Protein 1LC5 (pdb70)

Solvent-accessible surface area: 15307 Å² total; per-residue (Å²): 73,42,106,46,55,59,26,29,23,60,169,50,0,1,88,76,63,67,50,47,46,120,70,19,16,24,0,0,31,8,45,4,26,70,49,84,0,117,30,0,118,49,13,26,121,114,66,91,108,28,104,141,163,157,27,80,62,111,20,115,124,2,8,63,11,0,4,142,87,36,148,22,66,36,64,35,0,13,1,0,53,0,11,49,32,0,2,52,5,0,1,39,6,28,57,6,154,69,0,10,20,14,7,0,8,45,49,14,8,16,122,4,0,62,123,43,68,13,89,60,66,124,56,61,14,142,80,92,44,32,15,47,12,40,97,55,0,42,88,30,1,51,102,64,2,23,0,0,4,3,12,2,1,14,18,0,0,0,15,29,5,120,93,100,16,8,72,39,0,2,71,79,0,105,85,32,127,0,37,0,1,0,6,1,9,9,8,23,3,5,76,171,53,89,6,3,4,100,34,0,78,71,26,62,23,1,2,0,1,19,3,2,5,58,1,5,17,9,48,73,33,79,0,0,3,0,0,0,16,48,110,70,7,2,42,96,0,82,178,87,18,129,92,124,19,0,57,20,30,0,10,33,0,1,60,45,0,23,87,14,62,78,19,26,112,51,0,67,113,23,17,196,85,22,7,51,156,1,60,98,18,0,50,129,20,83,42,18,52,16,15,70,19,112,2,0,0,2,0,1,50,0,58,128,68,106,28,53,0,12,135,116,0,5,93,97,100,2,0,2,18,28,0,51,78,9,66,51,15,58,60,64,2,6,12,0,0,4,49,34,61,76,44,1,85,111,0,10,46,10,1,110,130,27,48

GO terms:
  GO:0030170 pyridoxal phosphate binding (F, IDA)
  GO:0042802 identical protein binding (F, IDA)
  GO:0042803 protein homodimerization activity (F, IDA)
  GO:0009236 cobalamin biosynthetic process (P, IDA)
  GO:0048472 threonine-phosphate decarboxylase activity (F, IDA)

InterPro domains:
  IPR004838 Aminotransferases, class-I, pyridoxal-phosphate-binding site [PS00105] (213-226)
  IPR004839 Aminotransferase, class I/classII, large domain [PF00155] (26-353)
  IPR005860 L-threonine-O-3-phosphate decarboxylase [TIGR01140] (8-354)
  IPR015421 Pyridoxal phosphate-dependent transferase, major domain [G3DSA:3.40.640.10] (38-262)
  IPR015422 Pyridoxal phosphate-dependent transferase, small domain [G3DSA:3.90.1150.10] (26-354)
  IPR015424 Pyridoxal phosphate-dependent transferase [SSF53383] (6-357)

Foldseek 3Di:
DDPDQAFPPLVVLCVVVVHDSVLFLEFGDFAAFPPFFPLQVVLCVVPVCVLVDFQDLVLVLLLVLVCVLLVHDSLQKDKFQALLLVLLLVLQLLLWQEEEEEPLARPSNVVSNVVSPHDYHYDYQDVVVVSADDLVCLVVDALNHAEYEDEAVGPPAQRGHDPVSVVVVLVSCQVSNHQYEYECAFVLLQVVDPPCSVPQPPRQSYKYKYGPCRLRVPVVQGIIMIGGDDNVSSVSSSVSRDGSRRRPSNSSCSNGVSVRPVSSVVSNVQCVVQVVVLQVLQCPDPQWDWHDHRGFKIKIFGNDLPDQLQVQVVVVSYHWAQCCPGPNDHRRMTMTGRYGNVSSVSSSVSVNVVD

Organism: Salmonella typhimurium (strain LT2 / SGSC1412 / ATCC 700720) (NCBI:txid99287)

B-factor: mean 17.2, std 8.24, range [4.75, 51.18]

Radius of gyration: 20.18 Å; Cα contacts (8 Å, |Δi|>4): 672; chains: 1; bounding box: 44×54×49 Å

Nearest PDB structures (foldseek):
  1lc7-assembly1_A  TM=9.955E-01  e=1.205E-68  Salmonella enterica
  3ftb-assembly2_D  TM=9.443E-01  e=8.415E-32  Clostridium acetobutylicum
  3ffh-assembly1_B  TM=8.999E-01  e=7.087E-25  Listeria innocua
  3ffh-assembly1_A  TM=8.809E-01  e=9.917E-24  Listeria innocua
  2gb3-assembly3_E  TM=8.539E-01  e=7.693E-21  Thermotoga maritima

Structure (mmCIF, N/CA/C/O backbone):
data_1LC5
#
_entry.id   1LC5
#
_cell.length_a   75.990
_cell.length_b   103.340
_cell.length_c   109.250
_cell.angle_alpha   90.00
_cell.angle_beta   90.00
_cell.angle_gamma   90.00
#
_symmetry.space_group_name_H-M   'I 2 2 2'
#
loop_
_entity.id
_entity.type
_entity.pdbx_description
1 polymer 'L-Threonine-O-3-Phosphate Decarboxylase'
2 non-polymer 'PHOSPHATE ION'
3 water water
#
loop_
_atom_site.group_PDB
_atom_site.id
_atom_site.type_symbol
_atom_site.label_atom_id
_atom_site.label_alt_id
_atom_site.label_comp_id
_atom_site.label_asym_id
_atom_site.label_entity_id
_atom_site.label_seq_id
_atom_site.pdbx_PDB_ins_code
_atom_site.Cartn_x
_atom_site.Cartn_y
_atom_site.Cartn_z
_atom_site.occupancy
_atom_site.B_iso_or_equiv
_atom_site.auth_seq_id
_atom_site.auth_comp_id
_atom_site.auth_asym_id
_atom_site.auth_atom_id
_atom_site.pdbx_PDB_model_num
ATOM 1 N N . LEU A 1 3 ? -5.703 22.256 20.775 1.00 24.61 3 LEU A N 1
ATOM 2 C CA . LEU A 1 3 ? -6.261 22.709 22.078 1.00 18.60 3 LEU A CA 1
ATOM 3 C C . LEU A 1 3 ? -6.636 24.192 22.049 1.00 23.81 3 LEU A C 1
ATOM 4 O O . LEU A 1 3 ? -7.745 24.577 22.423 1.00 25.64 3 LEU A O 1
ATOM 9 N N . PHE A 1 4 ? -5.696 25.020 21.601 1.00 19.90 4 PHE A N 1
ATOM 10 C CA . PHE A 1 4 ? -5.879 26.471 21.531 1.00 22.86 4 PHE A CA 1
ATOM 11 C C . PHE A 1 4 ? -5.595 27.007 20.146 1.00 23.27 4 PHE A C 1
ATOM 12 O O . PHE A 1 4 ? -4.879 26.385 19.372 1.00 30.50 4 PHE A O 1
ATOM 20 N N . ASN A 1 5 ? -6.136 28.188 19.851 1.00 30.96 5 ASN A N 1
ATOM 21 C CA . ASN A 1 5 ? -5.919 28.843 18.562 1.00 29.20 5 ASN A CA 1
ATOM 22 C C . ASN A 1 5 ? -5.238 30.194 18.806 1.00 32.05 5 ASN A C 1
ATOM 23 O O . ASN A 1 5 ? -5.042 30.988 17.879 1.00 40.98 5 ASN A O 1
ATOM 25 N N . THR A 1 6 ? -4.876 30.442 20.060 1.00 32.65 6 THR A N 1
ATOM 26 C CA . THR A 1 6 ? -4.240 31.696 20.455 1.00 28.32 6 THR A CA 1
ATOM 27 C C . THR A 1 6 ? -2.890 31.916 19.769 1.00 22.22 6 THR A C 1
ATOM 28 O O . THR A 1 6 ? -2.139 30.980 19.517 1.00 19.04 6 THR A O 1
ATOM 32 N N . ALA A 1 7 ? -2.600 33.172 19.448 1.00 20.01 7 ALA A N 1
ATOM 33 C CA . ALA A 1 7 ? -1.365 33.522 18.760 1.00 17.71 7 ALA A CA 1
ATOM 34 C C . ALA A 1 7 ? -0.122 33.464 19.631 1.00 14.53 7 ALA A C 1
ATOM 35 O O . ALA A 1 7 ? 0.919 33.024 19.165 1.00 17.64 7 ALA A O 1
ATOM 37 N N . HIS A 1 8 ? -0.258 33.859 20.894 1.00 14.08 8 HIS A N 1
ATOM 38 C CA . HIS A 1 8 ? 0.873 33.942 21.814 1.00 11.07 8 HIS A CA 1
ATOM 39 C C . HIS A 1 8 ? 0.666 33.286 23.172 1.00 11.96 8 HIS A C 1
ATOM 40 O O . HIS A 1 8 ? -0.476 33.018 23.571 1.00 14.38 8 HIS A O 1
ATOM 47 N N . GLY A 1 9 ? 1.776 33.026 23.877 1.00 11.13 9 GLY A N 1
ATOM 48 C CA . GLY A 1 9 ? 1.682 32.413 25.195 1.00 12.49 9 GLY A CA 1
ATOM 49 C C . GLY A 1 9 ? 1.071 33.349 26.215 1.00 11.44 9 GLY A C 1
ATOM 50 O O . GLY A 1 9 ? 0.743 34.495 25.931 1.00 13.64 9 GLY A O 1
ATOM 51 N N . GLY A 1 10 ? 0.908 32.845 27.443 1.00 9.63 10 GLY A N 1
ATOM 52 C CA . GLY A 1 10 ? 0.312 33.632 28.503 1.00 10.34 10 GLY A CA 1
ATOM 53 C C . GLY A 1 10 ? -1.205 33.587 28.534 1.00 9.09 10 GLY A C 1
ATOM 54 O O . GLY A 1 10 ? -1.795 34.370 29.264 1.00 10.94 10 GLY A O 1
ATOM 55 N N . ASN A 1 11 ? -1.796 32.665 27.772 1.00 11.61 11 ASN A N 1
ATOM 56 C CA . ASN A 1 11 ? -3.261 32.559 27.666 1.00 11.47 11 ASN A CA 1
ATOM 57 C C . ASN A 1 11 ? -3.904 31.816 28.823 1.00 12.02 11 ASN A C 1
ATOM 58 O O . ASN A 1 11 ? -4.628 30.829 28.612 1.00 11.86 11 ASN A O 1
ATOM 63 N N . ILE A 1 12 ? -3.645 32.318 30.024 1.00 9.62 12 ILE A N 1
ATOM 64 C CA . ILE A 1 12 ? -4.201 31.666 31.206 1.00 11.36 12 ILE A CA 1
ATOM 65 C C . ILE A 1 12 ? -5.714 31.740 31.275 1.00 15.45 12 ILE A C 1
ATOM 66 O O . ILE A 1 12 ? -6.322 30.803 31.802 1.00 13.00 12 ILE A O 1
ATOM 71 N N . ARG A 1 13 ? -6.325 32.797 30.751 1.00 14.35 13 ARG A N 1
ATOM 72 C CA . ARG A 1 13 ? -7.804 32.879 30.806 1.00 16.50 13 ARG A CA 1
ATOM 73 C C . ARG A 1 13 ? -8.421 31.781 29.937 1.00 22.25 13 ARG A C 1
ATOM 74 O O . ARG A 1 13 ? -9.347 31.071 30.361 1.00 19.51 13 ARG A O 1
ATOM 82 N N . GLU A 1 14 ? -7.909 31.613 28.725 1.00 17.79 14 GLU A N 1
ATOM 83 C CA . GLU A 1 14 ? -8.406 30.591 27.824 1.00 19.84 14 GLU A CA 1
ATOM 84 C C . GLU A 1 14 ? -8.171 29.182 28.395 1.00 27.27 14 GLU A C 1
ATOM 85 O O . GLU A 1 14 ? -9.032 28.302 28.332 1.00 20.44 14 GLU A O 1
ATOM 91 N N . PRO A 1 15 ? -6.986 28.952 28.939 1.00 15.38 15 PRO A N 1
ATOM 92 C CA . PRO A 1 15 ? -6.669 27.651 29.491 1.00 14.06 15 PRO A CA 1
ATOM 93 C C . PRO A 1 15 ? -7.544 27.330 30.698 1.00 14.60 15 PRO A C 1
ATOM 94 O O . PRO A 1 15 ? -7.974 26.177 30.861 1.00 12.75 15 PRO A O 1
ATOM 96 N N . ALA A 1 16 ? -7.769 28.326 31.549 1.00 13.31 16 ALA A N 1
ATOM 97 C CA . ALA A 1 16 ? -8.587 28.126 32.740 1.00 13.80 16 ALA A CA 1
ATOM 98 C C . ALA A 1 16 ? -9.992 27.756 32.314 1.00 17.11 16 ALA A C 1
ATOM 99 O O . ALA A 1 16 ? -10.630 26.924 32.965 1.00 16.91 16 ALA A O 1
ATOM 101 N N . THR A 1 17 ? -10.482 28.332 31.225 1.00 15.11 17 THR A N 1
ATOM 102 C CA . THR A 1 17 ? -11.829 28.017 30.777 1.00 18.11 17 THR A CA 1
ATOM 103 C C . THR A 1 17 ? -11.959 26.566 30.334 1.00 20.12 17 THR A C 1
ATOM 104 O O . THR A 1 17 ? -13.014 25.970 30.512 1.00 19.05 17 THR A O 1
ATOM 108 N N . VAL A 1 18 ? -10.897 25.976 29.791 1.00 14.87 18 VAL A N 1
ATOM 109 C CA . VAL A 1 18 ? -10.916 24.597 29.343 1.00 15.36 18 VAL A CA 1
ATOM 110 C C . VAL A 1 18 ? -11.049 23.694 30.565 1.00 18.77 18 VAL A C 1
ATOM 111 O O . VAL A 1 18 ? -11.783 22.700 30.540 1.00 18.03 18 VAL A O 1
ATOM 115 N N . LEU A 1 19 ? -10.359 24.038 31.648 1.00 14.22 19 LEU A N 1
ATOM 116 C CA . LEU A 1 19 ? -10.408 23.230 32.881 1.00 13.71 19 LEU A CA 1
ATOM 117 C C . LEU A 1 19 ? -11.602 23.566 33.738 1.00 14.20 19 LEU A C 1
ATOM 118 O O . LEU A 1 19 ? -11.998 22.768 34.599 1.00 19.02 19 LEU A O 1
ATOM 123 N N . GLY A 1 20 ? -12.167 24.747 33.551 1.00 14.88 20 GLY A N 1
ATOM 124 C CA . GLY A 1 20 ? -13.287 25.157 34.365 1.00 17.12 20 GLY A CA 1
ATOM 125 C C . GLY A 1 20 ? -12.838 25.664 35.723 1.00 19.32 20 GLY A C 1
ATOM 126 O O . GLY A 1 20 ? -13.570 25.524 36.718 1.00 22.23 20 GLY A O 1
ATOM 127 N N . ILE A 1 21 ? -11.631 26.233 35.795 1.00 15.74 21 ILE A N 1
ATOM 128 C CA . ILE A 1 21 ? -11.112 26.782 37.050 1.00 14.95 21 ILE A CA 1
ATOM 129 C C . ILE A 1 21 ? -10.713 28.247 36.901 1.00 13.75 21 ILE A C 1
ATOM 130 O O . ILE A 1 21 ? -10.958 28.851 35.867 1.00 17.22 21 ILE A O 1
ATOM 135 N N . SER A 1 22 ? -10.142 28.820 37.945 1.00 15.53 22 SER A N 1
ATOM 136 C CA . SER A 1 22 ? -9.736 30.224 37.913 1.00 17.86 22 SER A CA 1
ATOM 137 C C . SER A 1 22 ? -8.362 30.364 37.281 1.00 20.45 22 SER A C 1
ATOM 138 O O . SER A 1 22 ? -7.484 29.544 37.521 1.00 17.32 22 SER A O 1
ATOM 141 N N . PRO A 1 23 ? -8.167 31.404 36.449 1.00 19.43 23 PRO A N 1
ATOM 142 C CA . PRO A 1 23 ? -6.864 31.602 35.800 1.00 16.52 23 PRO A CA 1
ATOM 143 C C . PRO A 1 23 ? -5.706 31.727 36.785 1.00 15.72 23 PRO A C 1
ATOM 144 O O . PRO A 1 23 ? -4.580 31.373 36.444 1.00 17.84 23 PRO A O 1
ATOM 148 N N . ASP A 1 24 ? -5.953 32.227 37.989 1.00 17.69 24 ASP A N 1
ATOM 149 C CA . ASP A 1 24 ? -4.856 32.385 38.941 1.00 16.05 24 ASP A CA 1
ATOM 150 C C . ASP A 1 24 ? -4.418 31.067 39.570 1.00 16.17 24 ASP A C 1
ATOM 151 O O . ASP A 1 24 ? -3.471 31.037 40.345 1.00 21.74 24 ASP A O 1
ATOM 156 N N . GLN A 1 25 ? -5.104 29.973 39.237 1.00 14.28 25 GLN A N 1
ATOM 157 C CA . GLN A 1 25 ? -4.750 28.659 39.765 1.00 14.97 25 GLN A CA 1
ATOM 158 C C . GLN A 1 25 ? -3.787 27.926 38.833 1.00 16.54 25 GLN A C 1
ATOM 159 O O . GLN A 1 25 ? -3.269 26.863 39.159 1.00 18.77 25 GLN A O 1
ATOM 165 N N . LEU A 1 26 ? -3.540 28.501 37.660 1.00 14.99 26 LEU A N 1
ATOM 166 C CA . LEU A 1 26 ? -2.605 27.880 36.723 1.00 13.94 26 LEU A CA 1
ATOM 167 C C . LEU A 1 26 ? -1.156 28.304 36.981 1.00 11.06 26 LEU A C 1
ATOM 168 O O . LEU A 1 26 ? -0.899 29.433 37.403 1.00 13.54 26 LEU A O 1
ATOM 173 N N . LEU A 1 27 ? -0.241 27.366 36.771 1.00 11.51 27 LEU A N 1
ATOM 174 C CA . LEU A 1 27 ? 1.195 27.648 36.870 1.00 12.24 27 LEU A CA 1
ATOM 175 C C . LEU A 1 27 ? 1.579 27.804 35.377 1.00 11.86 27 LEU A C 1
ATOM 176 O O . LEU A 1 27 ? 1.625 26.838 34.605 1.00 11.53 27 LEU A O 1
ATOM 181 N N . ASP A 1 28 ? 1.858 29.047 34.980 1.00 12.02 28 ASP A N 1
ATOM 182 C CA . ASP A 1 28 ? 2.118 29.356 33.587 1.00 9.72 28 ASP A CA 1
ATOM 183 C C . ASP A 1 28 ? 3.573 29.277 33.170 1.00 9.38 28 ASP A C 1
ATOM 184 O O . ASP A 1 28 ? 4.430 30.061 33.646 1.00 12.99 28 ASP A O 1
ATOM 189 N N . PHE A 1 29 ? 3.850 28.316 32.299 1.00 8.61 29 PHE A N 1
ATOM 190 C CA . PHE A 1 29 ? 5.180 28.128 31.705 1.00 9.36 29 PHE A CA 1
ATOM 191 C C . PHE A 1 29 ? 5.145 28.518 30.220 1.00 9.37 29 PHE A C 1
ATOM 192 O O . PHE A 1 29 ? 6.067 28.199 29.483 1.00 10.83 29 PHE A O 1
ATOM 200 N N . SER A 1 30 ? 4.093 29.228 29.804 1.00 10.30 30 SER A N 1
ATOM 201 C CA . SER A 1 30 ? 3.938 29.592 28.400 1.00 9.80 30 SER A CA 1
ATOM 202 C C . SER A 1 30 ? 4.330 31.027 28.026 1.00 9.03 30 SER A C 1
ATOM 203 O O . SER A 1 30 ? 4.358 31.350 26.838 1.00 9.77 30 SER A O 1
ATOM 206 N N . ALA A 1 31 ? 4.618 31.838 29.024 1.00 9.10 31 ALA A N 1
ATOM 207 C CA . ALA A 1 31 ? 5.037 33.220 28.838 1.00 10.21 31 ALA A CA 1
ATOM 208 C C . ALA A 1 31 ? 6.344 33.195 29.583 1.00 19.95 31 ALA A C 1
ATOM 209 O O . ALA A 1 31 ? 6.479 32.547 30.600 1.00 24.12 31 ALA A O 1
ATOM 211 N N . ASN A 1 32 ? 7.314 33.901 29.081 1.00 27.79 32 ASN A N 1
ATOM 212 C CA . ASN A 1 32 ? 8.616 33.835 29.719 1.00 13.62 32 ASN A CA 1
ATOM 213 C C . ASN A 1 32 ? 8.931 35.088 30.495 1.00 12.22 32 ASN A C 1
ATOM 214 O O . ASN A 1 32 ? 9.684 35.953 30.037 1.00 13.37 32 ASN A O 1
ATOM 219 N N . ILE A 1 33 ? 8.322 35.190 31.658 1.00 11.94 33 ILE A N 1
ATOM 220 C CA . ILE A 1 33 ? 8.527 36.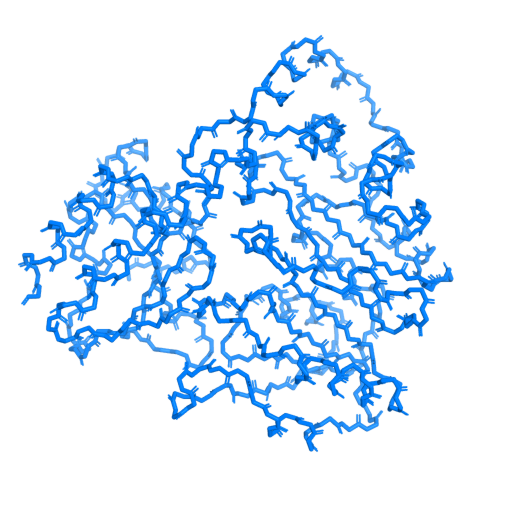344 32.500 1.00 11.10 33 ILE A CA 1
ATOM 221 C C . ILE A 1 33 ? 9.361 35.953 33.716 1.00 12.00 33 ILE A C 1
ATOM 222 O O . ILE A 1 33 ? 9.168 34.886 34.305 1.00 12.04 33 ILE A O 1
ATOM 227 N N . ASN A 1 34 ? 10.315 36.804 34.068 1.00 11.47 34 ASN A N 1
ATOM 228 C CA . ASN A 1 34 ? 11.169 36.599 35.244 1.00 12.22 34 ASN A CA 1
ATOM 229 C C . ASN A 1 34 ? 10.212 36.182 36.372 1.00 14.23 34 ASN A C 1
ATOM 230 O O . ASN A 1 34 ? 9.260 36.913 36.669 1.00 14.59 34 ASN A O 1
ATOM 235 N N . PRO A 1 35 ? 10.467 35.039 37.053 1.00 12.17 35 PRO A N 1
ATOM 236 C CA . PRO A 1 35 ? 9.583 34.573 38.128 1.00 15.32 35 PRO A CA 1
ATOM 237 C C . PRO A 1 35 ? 9.816 35.137 39.512 1.00 16.91 35 PRO A C 1
ATOM 238 O O . PRO A 1 35 ? 9.083 34.776 40.441 1.00 17.21 35 PRO A O 1
ATOM 242 N N . LEU A 1 36 ? 10.793 36.023 39.658 1.00 15.32 36 LEU A N 1
ATOM 243 C CA . LEU A 1 36 ? 11.139 36.546 40.975 1.00 18.13 36 LEU A CA 1
ATOM 244 C C . LEU A 1 36 ? 10.234 37.594 41.598 1.00 20.71 36 LEU A C 1
ATOM 245 O O . LEU A 1 36 ? 10.566 38.138 42.655 1.00 23.36 36 LEU A O 1
ATOM 250 N N . GLY A 1 37 ? 9.097 37.880 40.971 1.00 18.76 37 GLY A N 1
ATOM 251 C CA . GLY A 1 37 ? 8.193 38.854 41.554 1.00 17.96 37 GLY A CA 1
ATOM 252 C C . GLY A 1 37 ? 8.214 40.160 40.795 1.00 23.89 37 GLY A C 1
ATOM 253 O O . GLY A 1 37 ? 7.939 40.178 39.603 1.00 19.73 37 GLY A O 1
ATOM 254 N N . MET A 1 38 ? 8.531 41.247 41.491 1.00 19.80 38 MET A N 1
ATOM 255 C CA . MET A 1 38 ? 8.597 42.574 40.878 1.00 22.34 38 MET A CA 1
ATOM 256 C C . MET A 1 38 ? 9.785 43.329 41.485 1.00 16.63 38 MET A C 1
ATOM 257 O O . MET A 1 38 ? 10.025 43.225 42.684 1.00 20.35 38 MET A O 1
ATOM 262 N N . PRO A 1 39 ? 10.549 44.082 40.675 1.00 16.41 39 PRO A N 1
ATOM 263 C CA . PRO A 1 39 ? 11.697 44.836 41.195 1.00 17.66 39 PRO A CA 1
ATOM 264 C C . PRO A 1 39 ? 11.248 45.815 42.277 1.00 20.07 39 PRO A C 1
ATOM 265 O O . PRO A 1 39 ? 10.176 46.429 42.174 1.00 17.85 39 PRO A O 1
ATOM 269 N N . VAL A 1 40 ? 12.051 45.948 43.331 1.00 23.32 40 VAL A N 1
ATOM 270 C CA . VAL A 1 40 ? 11.730 46.869 44.416 1.00 27.65 40 VAL A CA 1
ATOM 271 C C . VAL A 1 40 ? 11.722 48.312 43.908 1.00 22.50 40 VAL A C 1
ATOM 272 O O . VAL A 1 40 ? 10.909 49.125 44.343 1.00 25.00 40 VAL A O 1
ATOM 276 N N . SER A 1 41 ? 12.615 48.625 42.972 1.00 22.04 41 SER A N 1
ATOM 277 C CA . SER A 1 41 ? 12.682 49.976 42.418 1.00 25.43 41 SER A CA 1
ATOM 278 C C . SER A 1 41 ? 11.366 50.333 41.727 1.00 26.45 41 SER A C 1
ATOM 279 O O . SER A 1 41 ? 10.908 51.474 41.769 1.00 25.40 41 SER A O 1
ATOM 282 N N . VAL A 1 42 ? 10.744 49.342 41.108 1.00 27.76 42 VAL A N 1
ATOM 283 C CA . VAL A 1 42 ? 9.497 49.583 40.403 1.00 23.62 42 VAL A CA 1
ATOM 284 C C . VAL A 1 42 ? 8.278 49.691 41.320 1.00 19.60 42 VAL A C 1
ATOM 285 O O . VAL A 1 42 ? 7.453 50.613 41.201 1.00 18.93 42 VAL A O 1
ATOM 289 N N . LYS A 1 43 ? 8.139 48.763 42.248 1.00 18.61 43 LYS A N 1
ATOM 290 C CA . LYS A 1 43 ? 6.982 48.790 43.118 1.00 18.28 43 LYS A CA 1
ATOM 291 C C . LYS A 1 43 ? 6.878 50.105 43.895 1.00 24.83 43 LYS A C 1
ATOM 292 O O . LYS A 1 43 ? 5.823 50.736 43.938 1.00 23.06 43 LYS A O 1
ATOM 298 N N . ARG A 1 44 ? 7.990 50.507 44.494 1.00 26.75 44 ARG A N 1
ATOM 299 C CA . ARG A 1 44 ? 8.030 51.738 45.273 1.00 32.05 44 ARG A CA 1
ATOM 300 C C . ARG A 1 44 ? 7.681 52.955 44.421 1.00 31.30 44 ARG A C 1
ATOM 301 O O . ARG A 1 44 ? 6.831 53.760 44.805 1.00 33.71 44 ARG A O 1
ATOM 303 N N . ALA A 1 45 ? 8.341 53.084 43.274 1.00 28.35 45 ALA A N 1
ATOM 304 C CA . ALA A 1 45 ? 8.110 54.212 42.380 1.00 26.43 45 ALA A CA 1
ATOM 305 C C . ALA A 1 45 ? 6.635 54.340 41.985 1.00 30.22 45 ALA A C 1
ATOM 306 O O . ALA A 1 45 ? 6.043 55.418 42.086 1.00 26.32 45 ALA A O 1
ATOM 308 N N . LEU A 1 46 ? 6.031 53.241 41.547 1.00 25.85 46 LEU A N 1
ATOM 309 C CA . LEU A 1 46 ? 4.628 53.278 41.145 1.00 23.32 46 LEU A CA 1
ATOM 310 C C . LEU A 1 46 ? 3.706 53.672 42.297 1.00 21.84 46 LEU A C 1
ATOM 311 O O . LEU A 1 46 ? 2.812 54.505 42.145 1.00 18.90 46 LEU A O 1
ATOM 316 N N . ILE A 1 47 ? 3.917 53.076 43.463 1.00 23.56 47 ILE A N 1
ATOM 317 C CA . ILE A 1 47 ? 3.089 53.392 44.608 1.00 27.49 47 ILE A CA 1
ATOM 318 C C . ILE A 1 47 ? 3.225 54.850 45.061 1.00 22.28 47 ILE A C 1
ATOM 319 O O . ILE A 1 47 ? 2.230 55.530 45.294 1.00 26.67 47 ILE A O 1
ATOM 324 N N . ASP A 1 48 ? 4.453 55.332 45.147 1.00 22.87 48 ASP A N 1
ATOM 325 C CA . ASP A 1 48 ? 4.671 56.699 45.616 1.00 27.11 48 ASP A CA 1
ATOM 326 C C . ASP A 1 48 ? 4.371 57.794 44.596 1.00 30.27 48 ASP A C 1
ATOM 327 O O . ASP A 1 48 ? 4.377 58.972 44.940 1.00 34.70 48 ASP A O 1
ATOM 332 N N . ASN A 1 49 ? 4.085 57.422 43.353 1.00 19.72 49 ASN A N 1
ATOM 333 C CA . ASN A 1 49 ? 3.839 58.437 42.330 1.00 19.72 49 ASN A CA 1
ATOM 334 C C . ASN A 1 49 ? 2.588 58.141 41.503 1.00 18.97 49 ASN A C 1
ATOM 335 O O . ASN A 1 49 ? 2.452 58.611 40.371 1.00 15.88 49 ASN A O 1
ATOM 340 N N . LEU A 1 50 ? 1.673 57.378 42.056 1.00 15.05 50 LEU A N 1
ATOM 341 C CA . LEU A 1 50 ? 0.467 57.009 41.348 1.00 15.00 50 LEU A CA 1
ATOM 342 C C . LEU A 1 50 ? -0.311 58.185 40.774 1.00 16.19 50 LEU A C 1
ATOM 343 O O . LEU A 1 50 ? -0.907 58.067 39.699 1.00 15.32 50 LEU A O 1
ATOM 348 N N . ASP A 1 51 ? -0.297 59.322 41.470 1.00 17.13 51 ASP A N 1
ATOM 349 C CA . ASP A 1 51 ? -1.052 60.475 41.002 1.00 14.41 51 ASP A CA 1
ATOM 350 C C . ASP A 1 51 ? -0.562 61.035 39.679 1.00 12.75 51 ASP A C 1
ATOM 351 O O . ASP A 1 51 ? -1.242 61.871 39.063 1.00 13.51 51 ASP A O 1
ATOM 356 N N . CYS A 1 52 ? 0.607 60.582 39.216 1.00 11.22 52 CYS A N 1
ATOM 357 C CA . CYS A 1 52 ? 1.090 61.088 37.945 1.00 11.44 52 CYS A CA 1
ATOM 358 C C . CYS A 1 52 ? 0.163 60.656 36.800 1.00 11.89 52 CYS A C 1
ATOM 359 O O . CYS A 1 52 ? 0.238 61.233 35.713 1.00 12.64 52 CYS A O 1
ATOM 362 N N . ILE A 1 53 ? -0.731 59.697 37.031 1.00 10.90 53 ILE A N 1
ATOM 363 C CA . ILE A 1 53 ? -1.630 59.310 35.949 1.00 10.60 53 ILE A CA 1
ATOM 364 C C . ILE A 1 53 ? -2.684 60.365 35.658 1.00 8.99 53 ILE A C 1
ATOM 365 O O . ILE A 1 53 ? -3.406 60.285 34.668 1.00 9.95 53 ILE A O 1
ATOM 370 N N . GLU A 1 54 ? -2.769 61.378 36.525 1.00 10.86 54 GLU A N 1
ATOM 371 C CA . GLU A 1 54 ? -3.734 62.464 36.312 1.00 8.47 54 GLU A CA 1
ATOM 372 C C . GLU A 1 54 ? -3.317 63.431 35.209 1.00 9.41 54 GLU A C 1
ATOM 373 O O . GLU A 1 54 ? -4.104 64.323 34.852 1.00 11.18 54 GLU A O 1
ATOM 379 N N . ARG A 1 55 ? -2.107 63.264 34.675 1.00 10.49 55 ARG A N 1
ATOM 380 C CA . ARG A 1 55 ? -1.613 64.106 33.589 1.00 11.50 55 ARG A CA 1
ATOM 381 C C . ARG A 1 55 ? -1.116 63.249 32.432 1.00 10.54 55 ARG A C 1
ATOM 382 O O . ARG A 1 55 ? -0.708 62.096 32.626 1.00 10.38 55 ARG A O 1
ATOM 390 N N . TYR A 1 56 ? -1.136 63.826 31.240 1.00 10.62 56 TYR A N 1
ATOM 391 C CA . TYR A 1 56 ? -0.565 63.129 30.090 1.00 9.82 56 TYR A CA 1
ATOM 392 C C . TYR A 1 56 ? 0.942 62.967 30.317 1.00 13.84 56 TYR A C 1
ATOM 393 O O . TYR A 1 56 ? 1.571 63.788 30.999 1.00 17.14 56 TYR A O 1
ATOM 402 N N . PRO A 1 57 ? 1.527 61.906 29.765 1.00 12.32 57 PRO A N 1
ATOM 403 C CA . PRO A 1 57 ? 2.972 61.733 29.917 1.00 14.31 57 PRO A CA 1
ATOM 404 C C . PRO A 1 57 ? 3.558 62.832 29.013 1.00 15.01 57 PRO A C 1
ATOM 405 O O . PRO A 1 57 ? 2.872 63.351 28.138 1.00 15.41 57 PRO A O 1
ATOM 409 N N . ASP A 1 58 ? 4.823 63.183 29.234 1.00 16.82 58 ASP A N 1
ATOM 410 C CA . ASP A 1 58 ? 5.536 64.135 28.375 1.00 15.12 58 ASP A CA 1
ATOM 411 C C . ASP A 1 58 ? 5.542 63.489 26.966 1.00 11.84 58 ASP A C 1
ATOM 412 O O . ASP A 1 58 ? 6.092 62.407 26.777 1.00 12.06 58 ASP A O 1
ATOM 417 N N . ALA A 1 59 ? 4.946 64.156 25.973 1.00 14.12 59 ALA A N 1
ATOM 418 C CA . ALA A 1 59 ? 4.870 63.605 24.626 1.00 14.95 59 ALA A CA 1
ATOM 419 C C . ALA A 1 59 ? 6.231 63.270 24.015 1.00 11.10 59 ALA A C 1
ATOM 420 O O . ALA A 1 59 ? 6.330 62.404 23.155 1.00 14.35 59 ALA A O 1
ATOM 422 N N . ASP A 1 60 ? 7.267 63.949 24.499 1.00 12.44 60 ASP A N 1
ATOM 423 C CA . ASP A 1 60 ? 8.629 63.715 24.012 1.00 13.92 60 ASP A CA 1
ATOM 424 C C . ASP A 1 60 ? 9.400 62.708 24.854 1.00 13.44 60 ASP A C 1
ATOM 425 O O . ASP A 1 60 ? 10.486 62.272 24.443 1.00 14.25 60 ASP A O 1
ATOM 430 N N . TYR A 1 61 ? 8.860 62.346 26.015 1.00 12.78 61 TYR A N 1
ATOM 431 C CA . TYR A 1 61 ? 9.486 61.376 26.913 1.00 11.41 61 TYR A CA 1
ATOM 432 C C . TYR A 1 61 ? 10.956 61.681 27.157 1.00 12.02 61 TYR A C 1
ATOM 433 O O . TYR A 1 61 ? 11.804 60.786 27.150 1.00 12.64 61 TYR A O 1
ATOM 442 N N . PHE A 1 62 ? 11.243 62.952 27.401 1.00 14.80 62 PHE A N 1
ATOM 443 C CA . PHE A 1 62 ? 12.640 63.323 27.595 1.00 13.67 62 PHE A CA 1
ATOM 444 C C . PHE A 1 62 ? 13.323 62.574 28.734 1.00 11.65 62 PHE A C 1
ATOM 445 O O . PHE A 1 62 ? 14.408 62.019 28.549 1.00 13.63 62 PHE A O 1
ATOM 453 N N . HIS A 1 63 ? 12.714 62.565 29.911 1.00 12.08 63 HIS A N 1
ATOM 454 C CA . HIS A 1 63 ? 13.325 61.902 31.048 1.00 13.67 63 HIS A CA 1
ATOM 455 C C . HIS A 1 63 ? 13.517 60.400 30.838 1.00 11.31 63 HIS A C 1
ATOM 456 O O . HIS A 1 63 ? 14.559 59.836 31.167 1.00 12.21 63 HIS A O 1
ATOM 463 N N . LEU A 1 64 ? 12.508 59.763 30.251 1.00 12.52 64 LEU A N 1
ATOM 464 C CA . LEU A 1 64 ? 12.614 58.335 30.035 1.00 12.84 64 LEU A CA 1
ATOM 465 C C . LEU A 1 64 ? 13.727 58.005 29.057 1.00 10.45 64 LEU A C 1
ATOM 466 O O . LEU A 1 64 ? 14.545 57.124 29.307 1.00 10.20 64 LEU A O 1
ATOM 471 N N . HIS A 1 65 ? 13.772 58.743 27.947 1.00 10.33 65 HIS A N 1
ATOM 472 C CA . HIS A 1 65 ? 14.805 58.486 26.958 1.00 11.22 65 HIS A CA 1
ATOM 473 C C . HIS A 1 65 ? 16.207 58.828 27.505 1.00 11.31 65 HIS A C 1
ATOM 474 O O . HIS A 1 65 ? 17.160 58.143 27.163 1.00 12.11 65 HIS A O 1
ATOM 481 N N . GLN A 1 66 ? 16.326 59.859 28.335 1.00 11.64 66 GLN A N 1
ATOM 482 C CA . GLN A 1 66 ? 17.615 60.220 28.930 1.00 12.13 66 GLN A CA 1
ATOM 483 C C . GLN A 1 66 ? 18.057 59.077 29.855 1.00 13.02 66 GLN A C 1
ATOM 484 O O . GLN A 1 66 ? 19.241 58.722 29.873 1.00 13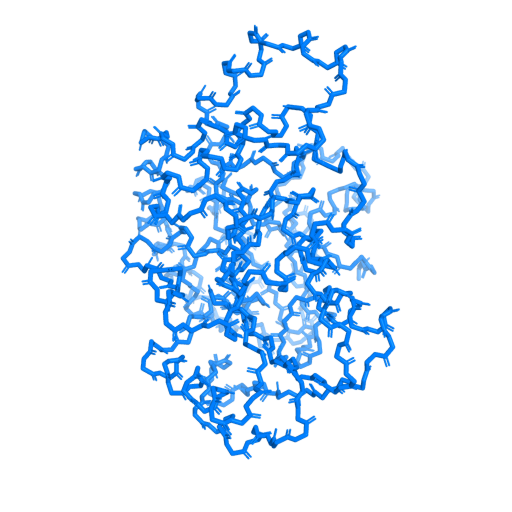.89 66 GLN A O 1
ATOM 490 N N . ALA A 1 67 ? 17.114 58.475 30.594 1.00 10.74 67 ALA A N 1
ATOM 491 C CA . ALA A 1 67 ? 17.467 57.383 31.495 1.00 11.97 67 ALA A CA 1
ATOM 492 C C . ALA A 1 67 ? 17.966 56.172 30.711 1.00 11.97 67 ALA A C 1
ATOM 493 O O . ALA A 1 67 ? 18.963 55.565 31.068 1.00 15.27 67 ALA A O 1
ATOM 495 N N . LEU A 1 68 ? 17.282 55.824 29.615 1.00 10.47 68 LEU A N 1
ATOM 496 C CA . LEU A 1 68 ? 17.674 54.683 28.810 1.00 13.36 68 LEU A CA 1
ATOM 497 C C . LEU A 1 68 ? 19.004 55.003 28.130 1.00 12.97 68 LEU A C 1
ATOM 498 O O . LEU A 1 68 ? 19.883 54.131 28.031 1.00 15.65 68 LEU A O 1
ATOM 503 N N . ALA A 1 69 ? 19.156 56.246 27.677 1.00 12.65 69 ALA A N 1
ATOM 504 C CA . ALA A 1 69 ? 20.398 56.679 26.999 1.00 14.85 69 ALA A CA 1
ATOM 505 C C . ALA A 1 69 ? 21.613 56.671 27.940 1.00 15.29 69 ALA A C 1
ATOM 506 O O . ALA A 1 69 ? 22.710 56.226 27.560 1.00 16.15 69 ALA A O 1
ATOM 508 N N . ARG A 1 70 ? 21.414 57.126 29.167 1.00 18.54 70 ARG A N 1
ATOM 509 C CA . ARG A 1 70 ? 22.517 57.143 30.130 1.00 16.86 70 ARG A CA 1
ATOM 510 C C . ARG A 1 70 ? 22.927 55.703 30.441 1.00 18.97 70 ARG A C 1
ATOM 511 O O . ARG A 1 70 ? 24.132 55.392 30.560 1.00 19.39 70 ARG A O 1
ATOM 519 N N . HIS A 1 71 ? 21.946 54.804 30.494 1.00 16.39 71 HIS A N 1
ATOM 520 C CA . HIS A 1 71 ? 22.228 53.411 30.755 1.00 17.48 71 HIS A CA 1
ATOM 521 C C . HIS A 1 71 ? 23.135 52.800 29.684 1.00 22.04 71 HIS A C 1
ATOM 522 O O . HIS A 1 71 ? 24.088 52.088 29.992 1.00 24.12 71 HIS A O 1
ATOM 529 N N . HIS A 1 72 ? 22.862 53.107 28.419 1.00 16.14 72 HIS A N 1
ATOM 530 C CA . HIS A 1 72 ? 23.647 52.568 27.305 1.00 16.28 72 HIS A CA 1
ATOM 531 C C . HIS A 1 72 ? 24.794 53.490 26.877 1.00 20.36 72 HIS A C 1
ATOM 532 O O . HIS A 1 72 ? 25.597 53.147 26.020 1.00 22.93 72 HIS A O 1
ATOM 539 N N . GLN A 1 73 ? 24.855 54.660 27.496 1.00 18.55 73 GLN A N 1
ATOM 540 C CA . GLN A 1 73 ? 25.850 55.664 27.181 1.00 20.65 73 GLN A CA 1
ATOM 541 C C . GLN A 1 73 ? 25.849 56.043 25.692 1.00 23.04 73 GLN A C 1
ATOM 542 O O . GLN A 1 73 ? 26.880 56.056 25.014 1.00 23.57 73 GLN A O 1
ATOM 548 N N . VAL A 1 74 ? 24.652 56.342 25.191 1.00 12.99 74 VAL A N 1
ATOM 549 C CA . VAL A 1 74 ? 24.466 56.788 23.813 1.00 12.34 74 VAL A CA 1
ATOM 550 C C . VAL A 1 74 ? 23.613 58.052 23.878 1.00 9.72 74 VAL A C 1
ATOM 551 O O . VAL A 1 74 ? 23.006 58.353 24.906 1.00 13.24 74 VAL A O 1
ATOM 555 N N . PRO A 1 75 ? 23.551 58.810 22.786 1.00 11.69 75 PRO A N 1
ATOM 556 C CA . PRO A 1 75 ? 22.735 60.026 22.758 1.00 10.65 75 PRO A CA 1
ATOM 557 C C . PRO A 1 75 ? 21.256 59.630 22.923 1.00 11.88 75 PRO A C 1
ATOM 558 O O . PRO A 1 75 ? 20.807 58.584 22.385 1.00 11.72 75 PRO A O 1
ATOM 562 N N . ALA A 1 76 ? 20.489 60.489 23.584 1.00 11.55 76 ALA A N 1
ATOM 563 C CA . ALA A 1 76 ? 19.070 60.204 23.804 1.00 10.28 76 ALA A CA 1
ATOM 564 C C . ALA A 1 76 ? 18.282 60.166 22.489 1.00 11.18 76 ALA A C 1
ATOM 565 O O . ALA A 1 76 ? 17.241 59.478 22.426 1.00 11.61 76 ALA A O 1
ATOM 567 N N . SER A 1 77 ? 18.741 60.887 21.465 1.00 11.03 77 SER A N 1
ATOM 568 C CA . SER A 1 77 ? 18.047 60.914 20.194 1.00 10.87 77 SER A CA 1
ATOM 569 C C . SER A 1 77 ? 18.129 59.588 19.466 1.00 12.04 77 SER A C 1
ATOM 570 O O . SER A 1 77 ? 17.449 59.414 18.450 1.00 11.46 77 SER A O 1
ATOM 573 N N . TRP A 1 78 ? 18.961 58.671 19.960 1.00 10.38 78 TRP A N 1
ATOM 574 C CA . TRP A 1 78 ? 19.061 57.330 19.332 1.00 9.83 78 TRP A CA 1
ATOM 575 C C . TRP A 1 78 ? 17.999 56.381 19.881 1.00 9.63 78 TRP A C 1
ATOM 576 O O . TRP A 1 78 ? 17.876 55.262 19.365 1.00 11.35 78 TRP A O 1
ATOM 587 N N . ILE A 1 79 ? 17.215 56.829 20.861 1.00 9.79 79 ILE A N 1
ATOM 588 C CA . ILE A 1 79 ? 16.258 55.952 21.500 1.00 8.48 79 ILE A CA 1
ATOM 589 C C . ILE A 1 79 ? 14.805 56.398 21.406 1.00 9.78 79 ILE A C 1
ATOM 590 O O . ILE A 1 79 ? 14.493 57.567 21.563 1.00 11.10 79 ILE A O 1
ATOM 595 N N . LEU A 1 80 ? 13.916 55.445 21.113 1.00 7.51 80 LEU A N 1
ATOM 596 C CA . LEU A 1 80 ? 12.489 55.716 21.116 1.00 8.36 80 LEU A CA 1
ATOM 597 C C . LEU A 1 80 ? 11.793 54.594 21.888 1.00 8.01 80 LEU A C 1
ATOM 598 O O . LEU A 1 80 ? 11.736 53.446 21.423 1.00 7.63 80 LEU A O 1
ATOM 603 N N . ALA A 1 81 ? 11.273 54.922 23.062 1.00 7.50 81 ALA A N 1
ATOM 604 C CA . ALA A 1 81 ? 10.568 53.929 23.856 1.00 8.11 81 ALA A CA 1
ATOM 605 C C . ALA A 1 81 ? 9.222 53.621 23.202 1.00 8.50 81 ALA A C 1
ATOM 606 O O . ALA A 1 81 ? 8.635 54.472 22.503 1.00 9.25 81 ALA A O 1
ATOM 608 N N . GLY A 1 82 ? 8.750 52.393 23.420 1.00 7.57 82 GLY A N 1
ATOM 609 C CA . GLY A 1 82 ? 7.464 51.986 22.882 1.00 8.32 82 GLY A CA 1
ATOM 610 C C . GLY A 1 82 ? 6.643 51.298 23.956 1.00 7.23 82 GLY A C 1
ATOM 611 O O . GLY A 1 82 ? 7.160 50.864 25.007 1.00 7.41 82 GLY A O 1
ATOM 612 N N . ASN A 1 83 ? 5.340 51.201 23.667 1.00 6.89 83 ASN A N 1
ATOM 613 C CA . ASN A 1 83 ? 4.302 50.541 24.504 1.00 6.48 83 ASN A CA 1
ATOM 614 C C . ASN A 1 83 ? 4.524 49.018 24.300 1.00 7.11 83 ASN A C 1
ATOM 615 O O . ASN A 1 83 ? 3.762 48.315 23.630 1.00 7.67 83 ASN A O 1
ATOM 620 N N . GLY A 1 84 ? 5.569 48.534 24.979 1.00 6.32 84 GLY A N 1
ATOM 621 C CA . GLY A 1 84 ? 6.092 47.216 24.783 1.00 7.33 84 GLY A CA 1
ATOM 622 C C . GLY A 1 84 ? 7.071 47.233 23.616 1.00 6.90 84 GLY A C 1
ATOM 623 O O . GLY A 1 84 ? 6.981 48.088 22.705 1.00 6.72 84 GLY A O 1
ATOM 624 N N . GLU A 1 85 ? 8.036 46.308 23.622 1.00 7.03 85 GLU A N 1
ATOM 625 C CA . GLU A 1 85 ? 8.894 46.177 22.453 1.00 7.28 85 GLU A CA 1
ATOM 626 C C . GLU A 1 85 ? 7.996 45.807 21.256 1.00 6.96 85 GLU A C 1
ATOM 627 O O . GLU A 1 85 ? 8.371 46.073 20.107 1.00 7.98 85 GLU A O 1
ATOM 633 N N . THR A 1 86 ? 6.823 45.215 21.505 1.00 7.11 86 THR A N 1
ATOM 634 C CA . THR A 1 86 ? 5.916 44.891 20.403 1.00 7.96 86 THR A CA 1
ATOM 635 C C . THR A 1 86 ? 5.598 46.181 19.635 1.00 7.42 86 THR A C 1
ATOM 636 O O . THR A 1 86 ? 5.558 46.164 18.396 1.00 8.63 86 THR A O 1
ATOM 640 N N . GLU A 1 87 ? 5.391 47.305 20.322 1.00 7.13 87 GLU A N 1
ATOM 641 C CA . GLU A 1 87 ? 5.138 48.527 19.576 1.00 6.26 87 GLU A CA 1
ATOM 642 C C . GLU A 1 87 ? 6.384 48.917 18.782 1.00 7.79 87 GLU A C 1
ATOM 643 O O . GLU A 1 87 ? 6.262 49.355 17.623 1.00 8.74 87 GLU A O 1
ATOM 649 N N . SER A 1 88 ? 7.573 48.771 19.364 1.00 6.91 88 SER A N 1
ATOM 650 C CA . SER A 1 88 ? 8.803 49.120 18.655 1.00 7.47 88 SER A CA 1
ATOM 651 C C . SER A 1 88 ? 8.928 48.325 17.356 1.00 7.20 88 SER A C 1
ATOM 652 O O . SER A 1 88 ? 9.456 48.847 16.371 1.00 7.59 88 SER A O 1
ATOM 655 N N . ILE A 1 89 ? 8.491 47.067 17.344 1.00 6.68 89 ILE A N 1
ATOM 656 C CA . ILE A 1 89 ? 8.501 46.257 16.133 1.00 7.42 89 ILE A CA 1
ATOM 657 C C . ILE A 1 89 ? 7.589 46.892 15.061 1.00 7.31 89 ILE A C 1
ATOM 658 O O . ILE A 1 89 ? 7.987 47.029 13.897 1.00 7.83 89 ILE A O 1
ATOM 663 N N . PHE A 1 90 ? 6.369 47.267 15.432 1.00 6.55 90 PHE A N 1
ATOM 664 C CA . PHE A 1 90 ? 5.478 47.897 14.468 1.00 6.16 90 PHE A CA 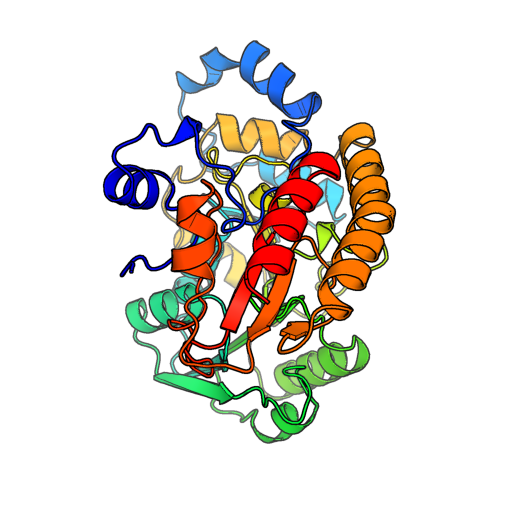1
ATOM 665 C C . PHE A 1 90 ? 6.012 49.252 14.051 1.00 8.52 90 PHE A C 1
ATOM 666 O O . PHE A 1 90 ? 5.931 49.600 12.867 1.00 8.02 90 PHE A O 1
ATOM 674 N N . THR A 1 91 ? 6.594 49.998 14.975 1.00 7.74 91 THR A N 1
ATOM 675 C CA . THR A 1 91 ? 7.163 51.280 14.606 1.00 6.71 91 THR A CA 1
ATOM 676 C C . THR A 1 91 ? 8.315 51.131 13.621 1.00 7.25 91 THR A C 1
ATOM 677 O O . THR A 1 91 ? 8.368 51.837 12.622 1.00 8.00 91 THR A O 1
ATOM 681 N N . VAL A 1 92 ? 9.232 50.202 13.857 1.00 7.53 92 VAL A N 1
ATOM 682 C CA . VAL A 1 92 ? 10.368 50.119 12.946 1.00 8.65 92 VAL A CA 1
ATOM 683 C C . VAL A 1 92 ? 9.906 49.625 11.569 1.00 8.83 92 VAL A C 1
ATOM 684 O O . VAL A 1 92 ? 10.390 50.119 10.542 1.00 9.73 92 VAL A O 1
ATOM 688 N N . ALA A 1 93 ? 8.949 48.703 11.522 1.00 8.72 93 ALA A N 1
ATOM 689 C CA . ALA A 1 93 ? 8.456 48.220 10.232 1.00 8.43 93 ALA A CA 1
ATOM 690 C C . ALA A 1 93 ? 7.773 49.344 9.477 1.00 11.04 93 ALA A C 1
ATOM 691 O O . ALA A 1 93 ? 8.031 49.553 8.272 1.00 12.16 93 ALA A O 1
ATOM 693 N N . SER A 1 94 ? 6.922 50.102 10.132 1.00 10.32 94 SER A N 1
ATOM 694 C CA . SER A 1 94 ? 6.204 51.176 9.439 1.00 11.33 94 SER A CA 1
ATOM 695 C C . SER A 1 94 ? 7.115 52.341 9.087 1.00 13.75 94 SER A C 1
ATOM 696 O O . SER A 1 94 ? 6.920 52.970 8.042 1.00 17.78 94 SER A O 1
ATOM 699 N N . GLY A 1 95 ? 8.107 52.642 9.931 1.00 11.14 95 GLY A N 1
ATOM 700 C CA . GLY A 1 95 ? 9.014 53.744 9.675 1.00 11.70 95 GLY A CA 1
ATOM 701 C C . GLY A 1 95 ? 10.018 53.423 8.602 1.00 10.89 95 GLY A C 1
ATOM 702 O O . GLY A 1 95 ? 10.508 54.342 7.933 1.00 12.40 95 GLY A O 1
ATOM 703 N N . LEU A 1 96 ? 10.384 52.154 8.447 1.00 10.84 96 LEU A N 1
ATOM 704 C CA . LEU A 1 96 ? 11.324 51.766 7.395 1.00 9.64 96 LEU A CA 1
ATOM 705 C C . LEU A 1 96 ? 10.559 51.480 6.099 1.00 12.95 96 LEU A C 1
ATOM 706 O O . LEU A 1 96 ? 11.155 51.548 5.011 1.00 14.55 96 LEU A O 1
ATOM 711 N N . LYS A 1 97 ? 9.268 51.156 6.196 1.00 10.63 97 LYS A N 1
ATOM 712 C CA . LYS A 1 97 ? 8.446 50.883 5.008 1.00 11.02 97 LYS A CA 1
ATOM 713 C C . LYS A 1 97 ? 9.190 50.057 3.963 1.00 12.51 97 LYS A C 1
ATOM 714 O O . LYS A 1 97 ? 9.302 50.439 2.795 1.00 11.21 97 LYS A O 1
ATOM 716 N N . PRO A 1 98 ? 9.714 48.906 4.352 1.00 11.58 98 PRO A N 1
ATOM 717 C CA . PRO A 1 98 ? 10.433 48.081 3.385 1.00 10.84 98 PRO A CA 1
ATOM 718 C C . PRO A 1 98 ? 9.520 47.578 2.268 1.00 8.84 98 PRO A C 1
ATOM 719 O O . PRO A 1 98 ? 8.326 47.345 2.477 1.00 11.71 98 PRO A O 1
ATOM 723 N N . ARG A 1 99 ? 10.103 47.461 1.070 1.00 10.80 99 ARG A N 1
ATOM 724 C CA . ARG A 1 99 ? 9.410 46.890 -0.070 1.00 11.24 99 ARG A CA 1
ATOM 725 C C . ARG A 1 99 ? 9.621 45.360 -0.064 1.00 10.21 99 ARG A C 1
ATOM 726 O O . ARG A 1 99 ? 8.741 44.595 -0.444 1.00 11.87 99 ARG A O 1
ATOM 734 N N . ARG A 1 100 ? 10.831 44.950 0.353 1.00 10.24 100 ARG A N 1
ATOM 735 C CA . ARG A 1 100 ? 11.230 43.555 0.432 1.00 10.59 100 ARG A CA 1
ATOM 736 C C . ARG A 1 100 ? 11.972 43.393 1.755 1.00 9.47 100 ARG A C 1
ATOM 737 O O . ARG A 1 100 ? 12.857 44.189 2.075 1.00 10.70 100 ARG A O 1
ATOM 745 N N . ALA A 1 101 ? 11.598 42.365 2.523 1.00 9.95 101 ALA A N 1
ATOM 746 C CA . ALA A 1 101 ? 12.249 42.120 3.813 1.00 10.99 101 ALA A CA 1
ATOM 747 C C . ALA A 1 101 ? 12.402 40.639 4.025 1.00 10.98 101 ALA A C 1
ATOM 748 O O . ALA A 1 101 ? 11.634 39.848 3.503 1.00 12.17 101 ALA A O 1
ATOM 750 N N . MET A 1 102 ? 13.408 40.265 4.810 1.00 1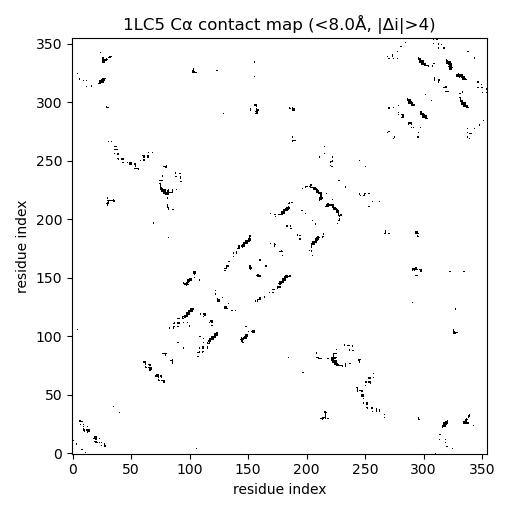0.70 102 MET A N 1
ATOM 751 C CA . MET A 1 102 ? 13.629 38.864 5.116 1.00 10.68 102 MET A CA 1
ATOM 752 C C . MET A 1 102 ? 13.482 38.665 6.623 1.00 10.01 102 MET A C 1
ATOM 753 O O . MET A 1 102 ? 13.969 39.486 7.419 1.00 10.66 102 MET A O 1
ATOM 758 N N . ILE A 1 103 ? 12.744 37.619 6.979 1.00 9.50 103 ILE A N 1
ATOM 759 C CA . ILE A 1 103 ? 12.593 37.198 8.374 1.00 9.52 103 ILE A CA 1
ATOM 760 C C . ILE A 1 103 ? 13.171 35.795 8.459 1.00 10.27 103 ILE A C 1
ATOM 761 O O . ILE A 1 103 ? 13.360 35.115 7.454 1.00 10.74 103 ILE A O 1
ATOM 766 N N . VAL A 1 104 ? 13.435 35.343 9.682 1.00 10.41 104 VAL A N 1
ATOM 767 C CA . VAL A 1 104 ? 14.043 34.030 9.907 1.00 11.06 104 VAL A CA 1
ATOM 768 C C . VAL A 1 104 ? 13.027 33.193 10.653 1.00 11.19 104 VAL A C 1
ATOM 769 O O . VAL A 1 104 ? 12.540 33.608 11.706 1.00 10.80 104 VAL A O 1
ATOM 773 N N . THR A 1 105 ? 12.717 32.008 10.141 1.00 11.01 105 THR A N 1
ATOM 774 C CA . THR A 1 105 ? 11.712 31.174 10.785 1.00 10.28 105 THR A CA 1
ATOM 775 C C . THR A 1 105 ? 12.321 29.884 11.289 1.00 12.94 105 THR A C 1
ATOM 776 O O . THR A 1 105 ? 13.234 29.358 10.670 1.00 14.06 105 THR A O 1
ATOM 780 N N . PRO A 1 106 ? 11.845 29.380 12.443 1.00 11.40 106 PRO A N 1
ATOM 781 C CA . PRO A 1 106 ? 10.771 29.952 13.269 1.00 12.01 106 PRO A CA 1
ATOM 782 C C . PRO A 1 106 ? 11.200 31.212 14.027 1.00 10.00 106 PRO A C 1
ATOM 783 O O . PRO A 1 106 ? 12.378 31.355 14.420 1.00 12.26 106 PRO A O 1
ATOM 787 N N . GLY A 1 107 ? 10.240 32.108 14.226 1.00 10.41 107 GLY A N 1
ATOM 788 C CA . GLY A 1 107 ? 10.481 33.352 14.937 1.00 10.19 107 GLY A CA 1
ATOM 789 C C . GLY A 1 107 ? 9.174 33.966 15.409 1.00 11.15 107 GLY A C 1
ATOM 790 O O . GLY A 1 107 ? 8.102 33.491 15.069 1.00 13.35 107 GLY A O 1
ATOM 791 N N . PHE A 1 108 ? 9.270 35.034 16.186 1.00 11.36 108 PHE A N 1
ATOM 792 C CA . PHE A 1 108 ? 8.114 35.716 16.751 1.00 12.05 108 PHE A CA 1
ATOM 793 C C . PHE A 1 108 ? 7.173 36.163 15.636 1.00 11.28 108 PHE A C 1
ATOM 794 O O . PHE A 1 108 ? 7.614 36.796 14.669 1.00 12.06 108 PHE A O 1
ATOM 802 N N . ALA A 1 109 ? 5.880 35.886 15.784 1.00 10.44 109 ALA A N 1
ATOM 803 C CA . ALA A 1 109 ? 4.921 36.167 14.721 1.00 10.56 109 ALA A CA 1
ATOM 804 C C . ALA A 1 109 ? 4.708 37.613 14.348 1.00 10.85 109 ALA A C 1
ATOM 805 O O . ALA A 1 109 ? 4.327 37.918 13.204 1.00 11.72 109 ALA A O 1
ATOM 807 N N . GLU A 1 110 ? 4.958 38.510 15.294 1.00 11.42 110 GLU A N 1
ATOM 808 C CA . GLU A 1 110 ? 4.663 39.903 14.996 1.00 9.69 110 GLU A CA 1
ATOM 809 C C . GLU A 1 110 ? 5.540 40.579 13.959 1.00 10.17 110 GLU A C 1
ATOM 810 O O . GLU A 1 110 ? 5.108 41.578 13.406 1.00 11.48 110 GLU A O 1
ATOM 816 N N . TYR A 1 111 ? 6.726 40.056 13.650 1.00 8.85 111 TYR A N 1
ATOM 817 C CA . TYR A 1 111 ? 7.532 40.701 12.596 1.00 11.41 111 TYR A CA 1
ATOM 818 C C . TYR A 1 111 ? 6.756 40.616 11.287 1.00 12.04 111 TYR A C 1
ATOM 819 O O . TYR A 1 111 ? 6.604 41.624 10.593 1.00 11.95 111 TYR A O 1
ATOM 828 N N . GLY A 1 112 ? 6.275 39.423 10.954 1.00 10.52 112 GLY A N 1
ATOM 829 C CA . GLY A 1 112 ? 5.528 39.216 9.726 1.00 11.61 112 GLY A CA 1
ATOM 830 C C . GLY A 1 112 ? 4.244 40.001 9.721 1.00 12.26 112 GLY A C 1
ATOM 831 O O . GLY A 1 112 ? 3.857 40.552 8.685 1.00 14.34 112 GLY A O 1
ATOM 832 N N . ARG A 1 113 ? 3.565 40.088 10.863 1.00 10.74 113 ARG A N 1
ATOM 833 C CA . ARG A 1 113 ? 2.312 40.847 10.896 1.00 11.31 113 ARG A CA 1
ATOM 834 C C . ARG A 1 113 ? 2.562 42.323 10.654 1.00 9.92 113 ARG A C 1
ATOM 835 O O . ARG A 1 113 ? 1.834 42.970 9.882 1.00 11.98 113 ARG A O 1
ATOM 843 N N . ALA A 1 114 ? 3.603 42.866 11.269 1.00 10.39 114 ALA A N 1
ATOM 844 C CA . ALA A 1 114 ? 3.929 44.273 11.076 1.00 11.14 114 ALA A CA 1
ATOM 845 C C . ALA A 1 114 ? 4.329 44.547 9.625 1.00 13.66 114 ALA A C 1
ATOM 846 O O . ALA A 1 114 ? 3.920 45.558 9.024 1.00 13.69 114 ALA A O 1
ATOM 848 N N . LEU A 1 115 ? 5.131 43.671 9.046 1.00 12.50 115 LEU A N 1
ATOM 849 C CA . LEU A 1 115 ? 5.569 43.858 7.662 1.00 10.52 115 LEU A CA 1
ATOM 850 C C . LEU A 1 115 ? 4.402 43.759 6.709 1.00 13.34 115 LEU A C 1
ATOM 851 O O . LEU A 1 115 ? 4.340 44.540 5.755 1.00 15.04 115 LEU A O 1
ATOM 856 N N . ALA A 1 116 ? 3.481 42.827 6.939 1.00 12.74 116 ALA A N 1
ATOM 857 C CA . ALA A 1 116 ? 2.320 42.687 6.061 1.00 13.92 116 ALA A CA 1
ATOM 858 C C . ALA A 1 116 ? 1.450 43.939 6.140 1.00 16.31 116 ALA A C 1
ATOM 859 O O . ALA A 1 116 ? 0.937 44.412 5.118 1.00 18.94 116 ALA A O 1
ATOM 861 N N . GLN A 1 117 ? 1.276 44.487 7.338 1.00 16.27 117 GLN A N 1
ATOM 862 C CA . GLN A 1 117 ? 0.461 45.688 7.499 1.00 18.63 117 GLN A CA 1
ATOM 863 C C . GLN A 1 117 ? 1.061 46.871 6.747 1.00 21.19 117 GLN A C 1
ATOM 864 O O . GLN A 1 117 ? 0.335 47.764 6.299 1.00 24.28 117 GLN A O 1
ATOM 870 N N . SER A 1 118 ? 2.380 46.862 6.568 1.00 20.19 118 SER A N 1
ATOM 871 C CA . SER A 1 118 ? 3.052 47.938 5.850 1.00 20.31 118 SER A CA 1
ATOM 872 C C . SER A 1 118 ? 3.180 47.645 4.350 1.00 22.74 118 SER A C 1
ATOM 873 O O . SER A 1 118 ? 3.794 48.424 3.622 1.00 34.29 118 SER A O 1
ATOM 876 N N . GLY A 1 119 ? 2.614 46.524 3.897 1.00 20.51 119 GLY A N 1
ATOM 877 C CA . GLY A 1 119 ? 2.633 46.133 2.490 1.00 20.59 119 GLY A CA 1
ATOM 878 C C . GLY A 1 119 ? 3.886 45.474 1.905 1.00 27.45 119 GLY A C 1
ATOM 879 O O . GLY A 1 119 ? 4.046 45.344 0.679 1.00 38.08 119 GLY A O 1
ATOM 880 N N . CYS A 1 120 ? 4.778 45.003 2.748 1.00 19.25 120 CYS A N 1
ATOM 881 C CA . CYS A 1 120 ? 6.048 44.429 2.320 1.00 16.86 120 CYS A CA 1
ATOM 882 C C . CYS A 1 120 ? 6.034 43.022 1.718 1.00 18.31 120 CYS A C 1
ATOM 883 O O . CYS A 1 120 ? 5.216 42.194 2.131 1.00 20.09 120 CYS A O 1
ATOM 886 N N . GLU A 1 121 ? 6.912 42.752 0.746 1.00 13.80 121 GLU A N 1
ATOM 887 C CA . GLU A 1 121 ? 7.079 41.397 0.201 1.00 16.61 121 GLU A CA 1
ATOM 888 C C . GLU A 1 121 ? 7.988 40.717 1.241 1.00 15.06 121 GLU A C 1
ATOM 889 O O . GLU A 1 121 ? 9.105 41.197 1.491 1.00 14.78 121 GLU A O 1
ATOM 895 N N . ILE A 1 122 ? 7.523 39.613 1.815 1.00 12.25 122 ILE A N 1
ATOM 896 C CA . ILE A 1 122 ? 8.277 38.928 2.876 1.00 11.43 122 ILE A CA 1
ATOM 897 C C . ILE A 1 122 ? 8.941 37.660 2.390 1.00 12.51 122 ILE A C 1
ATOM 898 O O . ILE A 1 122 ? 8.276 36.782 1.822 1.00 17.53 122 ILE A O 1
ATOM 903 N N . ARG A 1 123 ? 10.246 37.583 2.589 1.00 11.46 123 ARG A N 1
ATOM 904 C CA . ARG A 1 123 ? 11.029 36.407 2.238 1.00 12.17 123 ARG A CA 1
ATOM 905 C C . ARG A 1 123 ? 11.431 35.736 3.539 1.00 13.14 123 ARG A C 1
ATOM 906 O O . ARG A 1 123 ? 11.712 36.416 4.522 1.00 13.85 123 ARG A O 1
ATOM 914 N N . ARG A 1 124 ? 11.404 34.412 3.550 1.00 13.68 124 ARG A N 1
ATOM 915 C CA . ARG A 1 124 ? 11.752 33.660 4.743 1.00 14.48 124 ARG A CA 1
ATOM 916 C C . ARG A 1 124 ? 13.034 32.893 4.602 1.00 15.68 124 ARG A C 1
ATOM 917 O O . ARG A 1 124 ? 13.238 32.190 3.601 1.00 16.67 124 ARG A O 1
ATOM 925 N N . TRP A 1 125 ? 13.913 33.053 5.584 1.00 12.56 125 TRP A N 1
ATOM 926 C CA . TRP A 1 125 ? 15.129 32.258 5.647 1.00 11.66 125 TRP A CA 1
ATOM 927 C C . TRP A 1 125 ? 14.741 31.183 6.656 1.00 11.83 125 TRP A C 1
ATOM 928 O O . TRP A 1 125 ? 14.428 31.493 7.809 1.00 11.99 125 TRP A O 1
ATOM 939 N N . SER A 1 126 ? 14.758 29.925 6.230 1.00 13.36 126 SER A N 1
ATOM 940 C CA . SER A 1 126 ? 14.375 28.824 7.093 1.00 11.32 126 SER A CA 1
ATOM 941 C C . SER A 1 126 ? 15.504 28.221 7.891 1.00 14.34 126 SER A C 1
ATOM 942 O O . SER A 1 126 ? 16.487 27.734 7.322 1.00 15.46 126 SER A O 1
ATOM 945 N N . LEU A 1 127 ? 15.387 28.281 9.212 1.00 11.68 127 LEU A N 1
ATOM 946 C CA . LEU A 1 127 ? 16.364 27.621 10.063 1.00 12.55 127 LEU A CA 1
ATOM 947 C C . LEU A 1 127 ? 16.127 26.127 9.842 1.00 14.45 127 LEU A C 1
ATOM 948 O O . LEU A 1 127 ? 15.041 25.702 9.476 1.00 14.58 127 LEU A O 1
ATOM 953 N N . ARG A 1 128 ? 17.148 25.330 10.102 1.00 13.43 128 ARG A N 1
ATOM 954 C CA . ARG A 1 128 ? 17.039 23.877 9.888 1.00 13.62 128 ARG A CA 1
ATOM 955 C C . ARG A 1 128 ? 17.244 23.033 11.119 1.00 13.15 128 ARG A C 1
ATOM 956 O O . ARG A 1 128 ? 18.150 23.288 11.914 1.00 13.22 128 ARG A O 1
ATOM 964 N N . GLU A 1 129 ? 16.418 21.997 11.222 1.00 14.49 129 GLU A N 1
ATOM 965 C CA . GLU A 1 129 ? 16.562 21.070 12.336 1.00 15.05 129 GLU A CA 1
ATOM 966 C C . GLU A 1 129 ? 17.962 20.429 12.292 1.00 14.94 129 GLU A C 1
ATOM 967 O O . GLU A 1 129 ? 18.541 20.138 13.342 1.00 16.70 129 GLU A O 1
ATOM 973 N N . ALA A 1 130 ? 18.507 20.221 11.085 1.00 15.76 130 ALA A N 1
ATOM 974 C CA . ALA A 1 130 ? 19.839 19.622 10.935 1.00 16.94 130 ALA A CA 1
ATOM 975 C C . ALA A 1 130 ? 20.962 20.476 11.524 1.00 19.64 130 ALA A C 1
ATOM 976 O O . ALA A 1 130 ? 22.073 19.990 11.774 1.00 21.01 130 ALA A O 1
ATOM 978 N N . ASP A 1 131 ? 20.688 21.766 11.733 1.00 13.97 131 ASP A N 1
ATOM 979 C CA . ASP A 1 131 ? 21.649 22.683 12.328 1.00 12.53 131 ASP A CA 1
ATOM 980 C C . ASP A 1 131 ? 21.277 22.927 13.807 1.00 12.64 131 ASP A C 1
ATOM 981 O O . ASP A 1 131 ? 21.747 23.879 14.421 1.00 14.32 131 ASP A O 1
ATOM 986 N N . GLY A 1 132 ? 20.405 22.077 14.353 1.00 13.86 132 GLY A N 1
ATOM 987 C CA . GLY A 1 132 ? 19.965 22.284 15.730 1.00 12.84 132 GLY A CA 1
ATOM 988 C C . GLY A 1 132 ? 19.140 23.559 15.851 1.00 12.95 132 GLY A C 1
ATOM 989 O O . GLY A 1 132 ? 18.983 24.097 16.941 1.00 13.61 132 GLY A O 1
ATOM 990 N N . TRP A 1 133 ? 18.599 24.028 14.721 1.00 11.72 133 TRP A N 1
ATOM 991 C CA . TRP A 1 133 ? 17.790 25.272 14.642 1.00 10.70 133 TRP A CA 1
ATOM 992 C C . TRP A 1 133 ? 18.614 26.546 14.872 1.00 12.25 133 TRP A C 1
ATOM 993 O O . TRP A 1 133 ? 18.035 27.617 15.063 1.00 12.13 133 TRP A O 1
ATOM 1004 N N . GLN A 1 134 ? 19.944 26.452 14.857 1.00 11.11 134 GLN A N 1
ATOM 1005 C CA . GLN A 1 134 ? 20.797 27.610 15.048 1.00 9.95 134 GLN A CA 1
ATOM 1006 C C . GLN A 1 134 ? 20.927 28.314 13.691 1.00 12.47 134 GLN A C 1
ATOM 1007 O O . GLN A 1 134 ? 20.849 27.677 12.632 1.00 13.10 134 GLN A O 1
ATOM 1013 N N . LEU A 1 135 ? 21.104 29.626 13.738 1.00 11.46 135 LEU A N 1
ATOM 1014 C CA . LEU A 1 135 ? 21.305 30.408 12.524 1.00 12.13 135 LEU A CA 1
ATOM 1015 C C . LEU A 1 135 ? 22.740 30.159 12.064 1.00 14.13 135 LEU A C 1
ATOM 1016 O O . LEU A 1 135 ? 23.670 30.208 12.888 1.00 13.68 135 LEU A O 1
ATOM 1021 N N . THR A 1 136 ? 22.926 29.924 10.761 1.00 13.91 136 THR A N 1
ATOM 1022 C CA . THR A 1 136 ? 24.258 29.670 10.228 1.00 13.79 136 THR A CA 1
ATOM 1023 C C . THR A 1 136 ? 24.675 30.642 9.140 1.00 14.28 136 THR A C 1
ATOM 1024 O O . THR A 1 136 ? 23.867 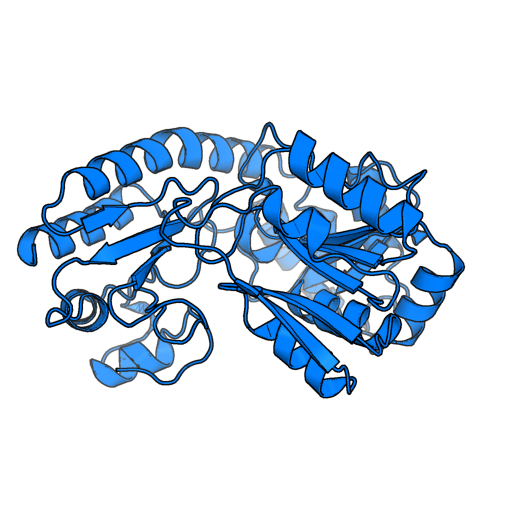31.440 8.643 1.00 12.73 136 THR A O 1
ATOM 1028 N N . ASP A 1 137 ? 25.937 30.543 8.734 1.00 13.84 137 ASP A N 1
ATOM 1029 C CA . ASP A 1 137 ? 26.447 31.431 7.696 1.00 15.89 137 ASP A CA 1
ATOM 1030 C C . ASP A 1 137 ? 25.863 31.184 6.312 1.00 16.36 137 ASP A C 1
ATOM 1031 O O . ASP A 1 137 ? 26.141 31.959 5.392 1.00 16.27 137 ASP A O 1
ATOM 1036 N N . ALA A 1 138 ? 25.042 30.146 6.163 1.00 13.51 138 ALA A N 1
ATOM 1037 C CA . ALA A 1 138 ? 24.383 29.906 4.877 1.00 13.83 138 ALA A CA 1
ATOM 1038 C C . ALA A 1 138 ? 23.465 31.095 4.551 1.00 15.78 138 ALA A C 1
ATOM 1039 O O . ALA A 1 138 ? 23.169 31.349 3.392 1.00 16.35 138 ALA A O 1
ATOM 1041 N N . ILE A 1 139 ? 23.003 31.835 5.558 1.00 13.17 139 ILE A N 1
ATOM 1042 C CA . ILE A 1 139 ? 22.146 32.989 5.258 1.00 12.92 139 ILE A CA 1
ATOM 1043 C C . ILE A 1 139 ? 22.871 34.096 4.485 1.00 13.55 139 ILE A C 1
ATOM 1044 O O . ILE A 1 139 ? 22.214 34.857 3.752 1.00 13.18 139 ILE A O 1
ATOM 1049 N N . LEU A 1 140 ? 24.197 34.193 4.596 1.00 13.93 140 LEU A N 1
ATOM 1050 C CA . LEU A 1 140 ? 24.894 35.282 3.915 1.00 16.69 140 LEU A CA 1
ATOM 1051 C C . LEU A 1 140 ? 24.631 35.340 2.408 1.00 20.76 140 LEU A C 1
ATOM 1052 O O . LEU A 1 140 ? 24.364 36.419 1.866 1.00 18.01 140 LEU A O 1
ATOM 1057 N N . GLU A 1 141 ? 24.690 34.192 1.742 1.00 16.57 141 GLU A N 1
ATOM 1058 C CA . GLU A 1 141 ? 24.477 34.139 0.293 1.00 23.22 141 GLU A CA 1
ATOM 1059 C C . GLU A 1 141 ? 23.052 34.509 -0.091 1.00 24.39 141 GLU A C 1
ATOM 1060 O O . GLU A 1 141 ? 22.792 34.928 -1.224 1.00 23.04 141 GLU A O 1
ATOM 1062 N N . ALA A 1 142 ? 22.125 34.353 0.849 1.00 18.83 142 ALA A N 1
ATOM 1063 C CA . ALA A 1 142 ? 20.723 34.666 0.618 1.00 19.32 142 ALA A CA 1
ATOM 1064 C C . ALA A 1 142 ? 20.446 36.167 0.719 1.00 16.58 142 ALA A C 1
ATOM 1065 O O . ALA A 1 142 ? 19.353 36.625 0.379 1.00 21.97 142 ALA A O 1
ATOM 1067 N N . LEU A 1 143 ? 21.416 36.935 1.188 1.00 14.52 143 LEU A N 1
ATOM 1068 C CA . LEU A 1 143 ? 21.213 38.373 1.303 1.00 16.86 143 LEU A CA 1
ATOM 1069 C C . LEU A 1 143 ? 21.548 38.976 -0.037 1.00 17.89 143 LEU A C 1
ATOM 1070 O O . LEU A 1 143 ? 22.660 38.819 -0.565 1.00 19.79 143 LEU A O 1
ATOM 1075 N N . THR A 1 144 ? 20.566 39.669 -0.584 1.00 16.17 144 THR A N 1
ATOM 1076 C CA . THR A 1 144 ? 20.709 40.271 -1.895 1.00 18.90 144 THR A CA 1
ATOM 1077 C C . THR A 1 144 ? 20.504 41.776 -1.846 1.00 17.46 144 THR A C 1
ATOM 1078 O O . THR A 1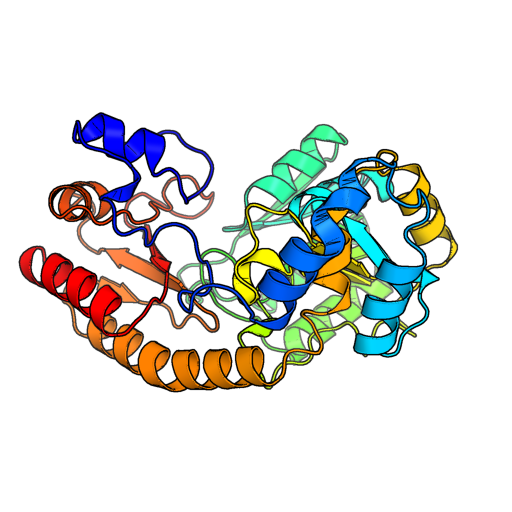 144 ? 19.860 42.309 -0.937 1.00 16.77 144 THR A O 1
ATOM 1082 N N . PRO A 1 145 ? 21.038 42.494 -2.842 1.00 16.62 145 PRO A N 1
ATOM 1083 C CA . PRO A 1 145 ? 20.909 43.946 -2.900 1.00 20.72 145 PRO A CA 1
ATOM 1084 C C . PRO A 1 145 ? 19.464 44.450 -2.892 1.00 14.66 145 PRO A C 1
ATOM 1085 O O . PRO A 1 145 ? 19.222 45.552 -2.427 1.00 16.47 145 PRO A O 1
ATOM 1089 N N . ASP A 1 146 ? 18.521 43.659 -3.388 1.00 14.48 146 ASP A N 1
ATOM 1090 C CA . ASP A 1 146 ? 17.150 44.145 -3.399 1.00 13.99 146 ASP A CA 1
ATOM 1091 C C . ASP A 1 146 ? 16.431 44.087 -2.053 1.00 15.60 146 ASP A C 1
ATOM 1092 O O . ASP A 1 146 ? 15.327 44.580 -1.921 1.00 16.45 146 ASP A O 1
ATOM 1097 N N . LEU A 1 147 ? 17.070 43.507 -1.044 1.00 14.28 147 LEU A N 1
ATOM 1098 C CA . LEU A 1 147 ? 16.450 43.478 0.274 1.00 13.43 147 LEU A CA 1
ATOM 1099 C C . LEU A 1 147 ? 16.546 44.838 0.972 1.00 10.90 147 LEU A C 1
ATOM 1100 O O . LEU A 1 147 ? 17.587 45.512 0.931 1.00 13.38 147 LEU A O 1
ATOM 1105 N N . ASP A 1 148 ? 15.453 45.264 1.600 1.00 10.80 148 ASP A N 1
ATOM 1106 C CA . ASP A 1 148 ? 15.468 46.512 2.357 1.00 12.64 148 ASP A CA 1
ATOM 1107 C C . ASP A 1 148 ? 15.768 46.288 3.845 1.00 11.87 148 ASP A C 1
ATOM 1108 O O . ASP A 1 148 ? 16.373 47.133 4.511 1.00 13.78 148 ASP A O 1
ATOM 1113 N N . CYS A 1 149 ? 15.309 45.150 4.365 1.00 10.63 149 CYS A N 1
ATOM 1114 C CA . CYS A 1 149 ? 15.534 44.829 5.775 1.00 11.97 149 CYS A CA 1
ATOM 1115 C C . CYS A 1 149 ? 15.665 43.353 6.022 1.00 10.70 149 CYS A C 1
ATOM 1116 O O . CYS A 1 149 ? 15.126 42.540 5.274 1.00 11.33 149 CYS A O 1
ATOM 1119 N N . LEU A 1 150 ? 16.385 43.041 7.109 1.00 10.47 150 LEU A N 1
ATOM 1120 C CA . LEU A 1 150 ? 16.570 41.665 7.600 1.00 10.79 150 LEU A CA 1
ATOM 1121 C C . LEU A 1 150 ? 16.308 41.719 9.109 1.00 9.26 150 LEU A C 1
ATOM 1122 O O . LEU A 1 150 ? 16.897 42.548 9.795 1.00 10.81 150 LEU A O 1
ATOM 1127 N N . PHE A 1 151 ? 15.426 40.846 9.595 1.00 9.79 151 PHE A N 1
ATOM 1128 C CA . PHE A 1 151 ? 15.083 40.757 11.027 1.00 7.80 151 PHE A CA 1
ATOM 1129 C C . PHE A 1 151 ? 15.664 39.491 11.611 1.00 9.18 151 PHE A C 1
ATOM 1130 O O . PHE A 1 151 ? 15.384 38.401 11.119 1.00 10.42 151 PHE A O 1
ATOM 1138 N N . LEU A 1 152 ? 16.497 39.658 12.633 1.00 8.14 152 LEU A N 1
ATOM 1139 C CA . LEU A 1 152 ? 17.083 38.518 13.358 1.00 9.52 152 LEU A CA 1
ATOM 1140 C C . LEU A 1 152 ? 16.719 38.669 14.830 1.00 8.83 152 LEU A C 1
ATOM 1141 O O . LEU A 1 152 ? 16.582 39.772 15.342 1.00 10.82 152 LEU A O 1
ATOM 1146 N N . CYS A 1 153 ? 16.550 37.550 15.515 1.00 8.13 153 CYS A N 1
ATOM 1147 C CA . CYS A 1 153 ? 16.206 37.590 16.946 1.00 8.64 153 CYS A CA 1
ATOM 1148 C C . CYS A 1 153 ? 17.402 36.972 17.682 1.00 8.62 153 CYS A C 1
ATOM 1149 O O . CYS A 1 153 ? 17.838 35.848 17.389 1.00 9.07 153 CYS A O 1
ATOM 1152 N N . THR A 1 154 ? 17.909 37.714 18.648 1.00 8.26 154 THR A N 1
ATOM 1153 C CA . THR A 1 154 ? 19.162 37.341 19.327 1.00 8.74 154 THR A CA 1
ATOM 1154 C C . THR A 1 154 ? 19.046 37.503 20.853 1.00 9.17 154 THR A C 1
ATOM 1155 O O . THR A 1 154 ? 19.192 38.603 21.387 1.00 10.46 154 THR A O 1
ATOM 1159 N N . PRO A 1 155 ? 18.760 36.401 21.585 1.00 8.97 155 PRO A N 1
ATOM 1160 C CA . PRO A 1 155 ? 18.561 35.020 21.148 1.00 9.49 155 PRO A CA 1
ATOM 1161 C C . PRO A 1 155 ? 17.188 34.837 20.517 1.00 8.40 155 PRO A C 1
ATOM 1162 O O . PRO A 1 155 ? 16.268 35.620 20.754 1.00 9.03 155 PRO A O 1
ATOM 1166 N N . ASN A 1 156 ? 17.044 33.768 19.751 1.00 7.47 156 ASN A N 1
ATOM 1167 C CA . ASN A 1 156 ? 15.788 33.527 19.030 1.00 7.98 156 ASN A CA 1
ATOM 1168 C C . ASN A 1 156 ? 14.646 33.033 19.900 1.00 8.09 156 ASN A C 1
ATOM 1169 O O . ASN A 1 156 ? 14.885 32.351 20.910 1.00 9.93 156 ASN A O 1
ATOM 1174 N N . ASN A 1 157 ? 13.419 33.403 19.533 1.00 10.86 157 ASN A N 1
ATOM 1175 C CA . ASN A 1 157 ? 12.179 32.940 20.173 1.00 11.80 157 ASN A CA 1
ATOM 1176 C C . ASN A 1 157 ? 11.650 32.114 19.006 1.00 13.24 157 ASN A C 1
ATOM 1177 O O . ASN A 1 157 ? 11.310 32.683 17.947 1.00 14.05 157 ASN A O 1
ATOM 1182 N N . PRO A 1 158 ? 11.330 30.834 19.222 1.00 9.56 158 PRO A N 1
ATOM 1183 C CA . PRO A 1 158 ? 11.336 30.015 20.440 1.00 10.23 158 PRO A CA 1
ATOM 1184 C C . PRO A 1 158 ? 12.529 29.153 20.789 1.00 8.53 158 PRO A C 1
ATOM 1185 O O . PRO A 1 158 ? 12.516 28.500 21.820 1.00 9.66 158 PRO A O 1
ATOM 1189 N N . THR A 1 159 ? 13.548 29.151 19.953 1.00 8.70 159 THR A N 1
ATOM 1190 C CA . THR A 1 159 ? 14.650 28.223 20.159 1.00 9.36 159 THR A CA 1
ATOM 1191 C C . THR A 1 159 ? 15.566 28.556 21.317 1.00 9.04 159 THR A C 1
ATOM 1192 O O . THR A 1 159 ? 16.239 27.649 21.839 1.00 10.10 159 THR A O 1
ATOM 1196 N N . GLY A 1 160 ? 15.641 29.826 21.705 1.00 8.08 160 GLY A N 1
ATOM 1197 C CA . GLY A 1 160 ? 16.545 30.242 22.766 1.00 8.69 160 GLY A CA 1
ATOM 1198 C C . GLY A 1 160 ? 18.015 30.345 22.353 1.00 8.41 160 GLY A C 1
ATOM 1199 O O . GLY A 1 160 ? 18.871 30.714 23.177 1.00 8.60 160 GLY A O 1
ATOM 1200 N N . LEU A 1 161 ? 18.307 30.084 21.085 1.00 7.92 161 LEU A N 1
ATOM 1201 C CA . LEU A 1 161 ? 19.699 30.095 20.637 1.00 8.67 161 LEU A CA 1
ATOM 1202 C C . LEU A 1 161 ? 20.204 31.466 20.231 1.00 9.71 161 LEU A C 1
ATOM 1203 O O . LEU A 1 161 ? 19.485 32.232 19.561 1.00 9.18 161 LEU A O 1
ATOM 1208 N N . LEU A 1 162 ? 21.418 31.800 20.652 1.00 8.72 162 LEU A N 1
ATOM 1209 C CA . LEU A 1 162 ? 22.033 33.064 20.280 1.00 8.98 162 LEU A CA 1
ATOM 1210 C C . LEU A 1 162 ? 22.976 32.818 19.114 1.00 13.10 162 LEU A C 1
ATOM 1211 O O . LEU A 1 162 ? 23.868 31.979 19.208 1.00 12.03 162 LEU A O 1
ATOM 1216 N N . PRO A 1 163 ? 22.772 33.518 17.973 1.00 10.60 163 PRO A N 1
ATOM 1217 C CA . PRO A 1 163 ? 23.699 33.285 16.863 1.00 12.49 163 PRO A CA 1
ATOM 1218 C C . PRO A 1 163 ? 25.093 33.703 17.329 1.00 11.41 163 PRO A C 1
ATOM 1219 O O . PRO A 1 163 ? 25.244 34.620 18.136 1.00 11.56 163 PRO A O 1
ATOM 1223 N N . GLU A 1 164 ? 26.109 33.043 16.784 1.00 11.60 164 GLU A N 1
ATOM 1224 C CA . GLU A 1 164 ? 27.478 33.382 17.149 1.00 13.45 164 GLU A CA 1
ATOM 1225 C C . GLU A 1 164 ? 27.789 34.849 16.842 1.00 11.03 164 GLU A C 1
ATOM 1226 O O . GLU A 1 164 ? 27.362 35.393 15.820 1.00 11.69 164 GLU A O 1
ATOM 1232 N N . ARG A 1 165 ? 28.563 35.489 17.695 1.00 12.04 165 ARG A N 1
ATOM 1233 C CA . ARG A 1 165 ? 28.892 36.882 17.502 1.00 13.33 165 ARG A CA 1
ATOM 1234 C C . ARG A 1 165 ? 29.605 37.137 16.173 1.00 14.89 165 ARG A C 1
ATOM 1235 O O . ARG A 1 165 ? 29.241 38.070 15.447 1.00 14.44 165 ARG A O 1
ATOM 1243 N N . PRO A 1 166 ? 30.609 36.322 15.807 1.00 12.75 166 PRO A N 1
ATOM 1244 C CA . PRO A 1 166 ? 31.260 36.604 14.527 1.00 14.10 166 PRO A CA 1
ATOM 1245 C C . PRO A 1 166 ? 30.306 36.470 13.344 1.00 13.29 166 PRO A C 1
ATOM 1246 O O . PRO A 1 166 ? 30.490 37.143 12.317 1.00 13.99 166 PRO A O 1
ATOM 1250 N N . LEU A 1 167 ? 29.283 35.622 13.469 1.00 10.42 167 LEU A N 1
ATOM 1251 C CA . LEU A 1 167 ? 28.316 35.454 12.389 1.00 10.80 167 LEU A CA 1
ATOM 1252 C C . LEU A 1 167 ? 27.457 36.723 12.340 1.00 11.89 167 LEU A C 1
ATOM 1253 O O . LEU A 1 167 ? 27.218 37.275 11.258 1.00 11.72 167 LEU A O 1
ATOM 1258 N N . LEU A 1 168 ? 27.039 37.227 13.495 1.00 11.24 168 LEU A N 1
ATOM 1259 C CA . LEU A 1 168 ? 26.234 38.453 13.490 1.00 11.06 168 LEU A CA 1
ATOM 1260 C C . LEU A 1 168 ? 27.060 39.607 12.913 1.00 13.70 168 LEU A C 1
ATOM 1261 O O . LEU A 1 168 ? 26.533 40.444 12.154 1.00 11.68 168 LEU A O 1
ATOM 1266 N N . GLN A 1 169 ? 28.356 39.646 13.224 1.00 11.13 169 GLN A N 1
ATOM 1267 C CA . GLN A 1 169 ? 29.205 40.698 12.696 1.00 14.74 169 GLN A CA 1
ATOM 1268 C C . GLN A 1 169 ? 29.304 40.563 11.182 1.00 13.77 169 GLN A C 1
ATOM 1269 O O . GLN A 1 169 ? 29.269 41.576 10.456 1.00 13.45 169 GLN A O 1
ATOM 1275 N N . ALA A 1 170 ? 29.444 39.334 10.689 1.00 12.12 170 ALA A N 1
ATOM 1276 C CA . ALA A 1 170 ? 29.544 39.127 9.241 1.00 12.30 170 ALA A CA 1
ATOM 1277 C C . ALA A 1 170 ? 28.240 39.554 8.568 1.00 13.64 170 ALA A C 1
ATOM 1278 O O . ALA A 1 170 ? 28.239 40.166 7.497 1.00 14.46 170 ALA A O 1
ATOM 1280 N N . ILE A 1 171 ? 27.114 39.220 9.188 1.00 11.03 171 ILE A N 1
ATOM 1281 C CA . ILE A 1 171 ? 25.825 39.628 8.633 1.00 11.92 171 ILE A CA 1
ATOM 1282 C C . ILE A 1 171 ? 25.700 41.160 8.654 1.00 11.08 171 ILE A C 1
ATOM 1283 O O . ILE A 1 171 ? 25.276 41.771 7.658 1.00 11.34 171 ILE A O 1
ATOM 1288 N N . ALA A 1 172 ? 26.051 41.800 9.754 1.00 10.26 172 ALA A N 1
ATOM 1289 C CA . ALA A 1 172 ? 25.981 43.249 9.824 1.00 11.67 172 ALA A CA 1
ATOM 1290 C C . ALA A 1 172 ? 26.844 43.884 8.729 1.00 11.40 172 ALA A C 1
ATOM 1291 O O . ALA A 1 172 ? 26.430 44.856 8.086 1.00 14.27 172 ALA A O 1
ATOM 1293 N N . ASP A 1 173 ? 28.033 43.347 8.506 1.00 11.87 173 ASP A N 1
ATOM 1294 C CA . ASP A 1 173 ? 28.913 43.925 7.486 1.00 11.95 173 ASP A CA 1
ATOM 1295 C C . ASP A 1 173 ? 28.365 43.709 6.090 1.00 12.67 173 ASP A C 1
ATOM 1296 O O . ASP A 1 173 ? 28.470 44.613 5.232 1.00 15.25 173 ASP A O 1
ATOM 1301 N N . ARG A 1 174 ? 27.776 42.550 5.823 1.00 12.72 174 ARG A N 1
ATOM 1302 C CA . ARG A 1 174 ? 27.218 42.314 4.510 1.00 13.34 174 ARG A CA 1
ATOM 1303 C C . ARG A 1 174 ? 26.018 43.244 4.304 1.00 15.62 174 ARG A C 1
ATOM 1304 O O . ARG A 1 174 ? 25.826 43.799 3.225 1.00 14.19 174 ARG A O 1
ATOM 1312 N N . CYS A 1 175 ? 25.188 43.402 5.326 1.00 13.71 175 CYS A N 1
ATOM 1313 C CA . CYS A 1 175 ? 24.050 44.301 5.214 1.00 14.49 175 CYS A CA 1
ATOM 1314 C C . CYS A 1 175 ? 24.528 45.727 4.958 1.00 12.54 175 CYS A C 1
ATOM 1315 O O . CYS A 1 175 ? 23.879 46.458 4.191 1.00 13.58 175 CYS A O 1
ATOM 1318 N N . LYS A 1 176 ? 25.626 46.141 5.590 1.00 12.01 176 LYS A N 1
ATOM 1319 C CA . LYS A 1 176 ? 26.150 47.492 5.367 1.00 13.65 176 LYS A CA 1
ATOM 1320 C C . LYS A 1 176 ? 26.504 47.661 3.892 1.00 17.07 176 LYS A C 1
ATOM 1321 O O . LYS A 1 176 ? 26.130 48.657 3.267 1.00 18.06 176 LYS A O 1
ATOM 1327 N N . SER A 1 177 ? 27.193 46.671 3.339 1.00 13.48 177 SER A N 1
ATOM 1328 C CA . SER A 1 177 ? 27.639 46.721 1.943 1.00 16.99 177 SER A CA 1
ATOM 1329 C C . SER A 1 177 ? 26.490 46.714 0.956 1.00 19.96 177 SER A C 1
ATOM 1330 O O . SER A 1 177 ? 26.541 47.379 -0.089 1.00 19.76 177 SER A O 1
ATOM 1333 N N . LEU A 1 178 ? 25.438 45.978 1.285 1.00 15.98 178 LEU A N 1
ATOM 1334 C CA . LEU A 1 178 ? 24.280 45.853 0.410 1.00 14.49 178 LEU A CA 1
ATOM 1335 C C . LEU A 1 178 ? 23.155 46.835 0.732 1.00 11.77 178 LEU A C 1
ATOM 1336 O O . LEU A 1 178 ? 22.086 46.763 0.140 1.00 14.84 178 LEU A O 1
ATOM 1341 N N . ASN A 1 179 ? 23.393 47.731 1.683 1.00 14.30 179 ASN A N 1
ATOM 1342 C CA . ASN A 1 179 ? 22.395 48.729 2.067 1.00 13.95 179 ASN A CA 1
ATOM 1343 C C . ASN A 1 179 ? 21.100 48.080 2.566 1.00 14.92 179 ASN A C 1
ATOM 1344 O O . ASN A 1 179 ? 19.995 48.433 2.154 1.00 16.16 179 ASN A O 1
ATOM 1349 N N . ILE A 1 180 ? 21.261 47.105 3.456 1.00 12.72 180 ILE A N 1
ATOM 1350 C CA . ILE A 1 180 ? 20.120 46.407 4.062 1.00 11.78 180 ILE A CA 1
ATOM 1351 C C . ILE A 1 180 ? 20.035 46.832 5.524 1.00 10.74 180 ILE A C 1
ATOM 1352 O O . ILE A 1 180 ? 21.045 46.812 6.226 1.00 13.13 180 ILE A O 1
ATOM 1357 N N . ASN A 1 181 ? 18.857 47.234 5.987 1.00 11.05 181 ASN A N 1
ATOM 1358 C CA . ASN A 1 181 ? 18.713 47.558 7.414 1.00 10.43 181 ASN A CA 1
ATOM 1359 C C . ASN A 1 181 ? 18.672 46.226 8.173 1.00 12.83 181 ASN A C 1
ATOM 1360 O O . ASN A 1 181 ? 17.929 45.306 7.801 1.00 11.73 181 ASN A O 1
ATOM 1365 N N . LEU A 1 182 ? 19.474 46.140 9.229 1.00 9.77 182 LEU A N 1
ATOM 1366 C CA . LEU A 1 182 ? 19.548 44.937 10.058 1.00 9.56 182 LEU A CA 1
ATOM 1367 C C . LEU A 1 182 ? 18.846 45.254 11.360 1.00 7.71 182 LEU A C 1
ATOM 1368 O O . LEU A 1 182 ? 19.280 46.147 12.103 1.00 9.83 182 LEU A O 1
ATOM 1373 N N . ILE A 1 183 ? 17.767 44.520 11.632 1.00 7.49 183 ILE A N 1
ATOM 1374 C CA . ILE A 1 183 ? 16.996 44.740 12.860 1.00 8.58 183 ILE A CA 1
ATOM 1375 C C . ILE A 1 183 ? 17.268 43.557 13.784 1.00 8.49 183 ILE A C 1
ATOM 1376 O O . ILE A 1 183 ? 16.985 42.420 13.423 1.00 9.41 183 ILE A O 1
ATOM 1381 N N . LEU A 1 184 ? 17.837 43.839 14.950 1.00 8.01 184 LEU A N 1
ATOM 1382 C CA . LEU A 1 184 ? 18.200 42.802 15.926 1.00 8.72 184 LEU A CA 1
ATOM 1383 C C . LEU A 1 184 ? 17.255 42.864 17.108 1.00 9.04 184 LEU A C 1
ATOM 1384 O O . LEU A 1 184 ? 17.212 43.871 17.833 1.00 9.06 184 LEU A O 1
ATOM 1389 N N . ASP A 1 185 ? 16.482 41.799 17.292 1.00 7.86 185 ASP A N 1
ATOM 1390 C CA . ASP A 1 185 ? 15.556 41.698 18.422 1.00 8.52 185 ASP A CA 1
ATOM 1391 C C . ASP A 1 185 ? 16.299 41.149 19.646 1.00 7.77 185 ASP A C 1
ATOM 1392 O O . ASP A 1 185 ? 16.551 39.928 19.753 1.00 8.97 185 ASP A O 1
ATOM 1397 N N . GLU A 1 186 ? 16.670 42.056 20.542 1.00 7.44 186 GLU A N 1
ATOM 1398 C CA . GLU A 1 186 ? 17.409 41.688 21.758 1.00 8.68 186 GLU A CA 1
ATOM 1399 C C . GLU A 1 186 ? 16.482 41.607 22.978 1.00 8.64 186 GLU A C 1
ATOM 1400 O O . GLU A 1 186 ? 16.92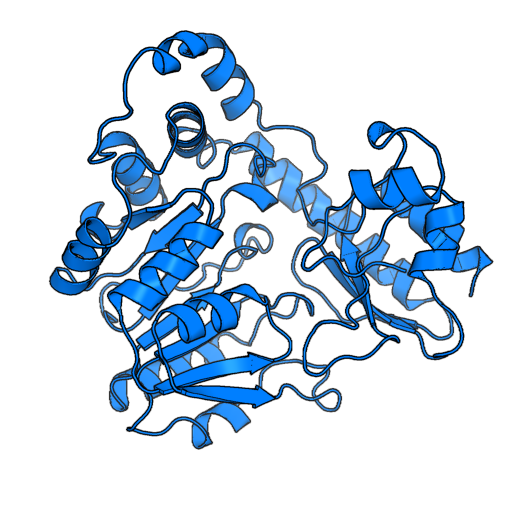8 41.824 24.111 1.00 8.39 186 GLU A O 1
ATOM 1406 N N . ALA A 1 187 ? 15.201 41.289 22.751 1.00 7.95 187 ALA A N 1
ATOM 1407 C CA . ALA A 1 187 ? 14.247 41.210 23.856 1.00 7.57 187 ALA A CA 1
ATOM 1408 C C . ALA A 1 187 ? 14.709 40.392 25.063 1.00 9.19 187 ALA A C 1
ATOM 1409 O O . ALA A 1 187 ? 14.396 40.737 26.201 1.00 11.16 187 ALA A O 1
ATOM 1411 N N . PHE A 1 188 ? 15.437 39.312 24.803 1.00 8.16 188 PHE A N 1
ATOM 1412 C CA . PHE A 1 188 ? 15.881 38.414 25.867 1.00 8.63 188 PHE A CA 1
ATOM 1413 C C . PHE A 1 188 ? 17.349 38.506 26.197 1.00 10.29 188 PHE A C 1
ATOM 1414 O O . PHE A 1 188 ? 17.828 37.751 27.057 1.00 10.63 188 PHE A O 1
ATOM 1422 N N . ILE A 1 189 ? 18.073 39.445 25.607 1.00 9.91 189 ILE A N 1
ATOM 1423 C CA . ILE A 1 189 ? 19.511 39.461 25.824 1.00 10.61 189 ILE A CA 1
ATOM 1424 C C . ILE A 1 189 ? 19.925 39.830 27.246 1.00 11.41 189 ILE A C 1
ATOM 1425 O O . ILE A 1 189 ? 21.047 39.463 27.668 1.00 12.53 189 ILE A O 1
ATOM 1430 N N . ASP A 1 190 ? 19.053 40.511 27.986 1.00 10.94 190 ASP A N 1
ATOM 1431 C CA . ASP A 1 190 ? 19.380 40.901 29.372 1.00 10.93 190 ASP A CA 1
ATOM 1432 C C . ASP A 1 190 ? 19.673 39.689 30.233 1.00 12.66 190 ASP A C 1
ATOM 1433 O O . ASP A 1 190 ? 20.410 39.794 31.219 1.00 13.95 190 ASP A O 1
ATOM 1438 N N . PHE A 1 191 ? 19.074 38.547 29.893 1.00 10.05 191 PHE A N 1
ATOM 1439 C CA . PHE A 1 191 ? 19.281 37.326 30.677 1.00 11.76 191 PHE A CA 1
ATOM 1440 C C . PHE A 1 191 ? 20.636 36.658 30.479 1.00 14.02 191 PHE A C 1
ATOM 1441 O O . PHE A 1 191 ? 20.964 35.728 31.234 1.00 15.90 191 PHE A O 1
ATOM 1449 N N . ILE A 1 192 ? 21.397 37.109 29.483 1.00 12.64 192 ILE A N 1
ATOM 1450 C CA . ILE A 1 192 ? 22.721 36.537 29.167 1.00 15.11 192 ILE A CA 1
ATOM 1451 C C . ILE A 1 192 ? 23.724 37.633 29.551 1.00 13.43 192 ILE A C 1
ATOM 1452 O O . ILE A 1 192 ? 24.120 38.443 28.738 1.00 16.40 192 ILE A O 1
ATOM 1457 N N . PRO A 1 193 ? 24.144 37.670 30.830 1.00 21.84 193 PRO A N 1
ATOM 1458 C CA . PRO A 1 193 ? 25.077 38.666 31.388 1.00 25.72 193 PRO A CA 1
ATOM 1459 C C . PRO A 1 193 ? 26.356 39.045 30.652 1.00 25.64 193 PRO A C 1
ATOM 1460 O O . PRO A 1 193 ? 26.761 40.215 30.630 1.00 28.75 193 PRO A O 1
ATOM 1464 N N . HIS A 1 194 ? 27.007 38.066 30.051 1.00 15.53 194 HIS A N 1
ATOM 1465 C CA . HIS A 1 194 ? 28.239 38.353 29.350 1.00 19.47 194 HIS A CA 1
ATOM 1466 C C . HIS A 1 194 ? 28.046 38.795 27.904 1.00 24.23 194 HIS A C 1
ATOM 1467 O O . HIS A 1 194 ? 29.015 38.946 27.163 1.00 29.31 194 HIS A O 1
ATOM 1474 N N . GLU A 1 195 ? 26.794 39.011 27.509 1.00 16.83 195 GLU A N 1
ATOM 1475 C CA . GLU A 1 195 ? 26.502 39.440 26.144 1.00 19.79 195 GLU A CA 1
ATOM 1476 C C . GLU A 1 195 ? 26.164 40.914 26.116 1.00 17.92 195 GLU A C 1
ATOM 1477 O O . GLU A 1 195 ? 25.242 41.356 26.790 1.00 21.00 195 GLU A O 1
ATOM 1483 N N . THR A 1 196 ? 26.914 41.685 25.344 1.00 16.88 196 THR A N 1
ATOM 1484 C CA . THR A 1 196 ? 26.636 43.103 25.265 1.00 14.37 196 THR A CA 1
ATOM 1485 C C . THR A 1 196 ? 25.621 43.444 24.176 1.00 16.67 196 THR A C 1
ATOM 1486 O O . THR A 1 196 ? 25.005 44.506 24.222 1.00 18.35 196 THR A O 1
ATOM 1490 N N . GLY A 1 197 ? 25.428 42.550 23.215 1.00 13.75 197 GLY A N 1
ATOM 1491 C CA . GLY A 1 197 ? 24.524 42.910 22.144 1.00 12.42 197 GLY A CA 1
ATOM 1492 C C . GLY A 1 197 ? 25.209 43.934 21.242 1.00 15.18 197 GLY A C 1
ATOM 1493 O O . GLY A 1 197 ? 26.429 44.197 21.339 1.00 15.84 197 GLY A O 1
ATOM 1494 N N . PHE A 1 198 ? 24.415 44.547 20.375 1.00 11.17 198 PHE A N 1
ATOM 1495 C CA . PHE A 1 198 ? 24.940 45.503 19.406 1.00 12.99 198 PHE A CA 1
ATOM 1496 C C . PHE A 1 198 ? 24.804 46.984 19.696 1.00 13.00 198 PHE A C 1
ATOM 1497 O O . PHE A 1 198 ? 25.311 47.801 18.922 1.00 12.69 198 PHE A O 1
ATOM 1505 N N . ILE A 1 199 ? 24.132 47.372 20.776 1.00 11.74 199 ILE A N 1
ATOM 1506 C CA . ILE A 1 199 ? 24.050 48.803 21.032 1.00 11.46 199 ILE A CA 1
ATOM 1507 C C . ILE A 1 199 ? 25.423 49.504 21.098 1.00 13.51 199 ILE A C 1
ATOM 1508 O O . ILE A 1 199 ? 25.545 50.606 20.593 1.00 13.06 199 ILE A O 1
ATOM 1513 N N . PRO A 1 200 ? 26.464 48.852 21.654 1.00 13.07 200 PRO A N 1
ATOM 1514 C CA . PRO A 1 200 ? 27.774 49.515 21.717 1.00 14.67 200 PRO A CA 1
ATOM 1515 C C . PRO A 1 200 ? 28.429 49.730 20.355 1.00 17.23 200 PRO A C 1
ATOM 1516 O O . PRO A 1 200 ? 29.440 50.447 20.252 1.00 21.02 200 PRO A O 1
ATOM 1520 N N . ALA A 1 201 ? 27.892 49.106 19.309 1.00 14.47 201 ALA A N 1
ATOM 1521 C CA . ALA A 1 201 ? 28.450 49.223 17.961 1.00 16.59 201 ALA A CA 1
ATOM 1522 C C . ALA A 1 201 ? 27.634 50.060 16.979 1.00 15.15 201 ALA A C 1
ATOM 1523 O O . ALA A 1 201 ? 27.941 50.117 15.780 1.00 18.16 201 ALA A O 1
ATOM 1525 N N . LEU A 1 202 ? 26.599 50.730 17.466 1.00 13.31 202 LEU A N 1
ATOM 1526 C CA . LEU A 1 202 ? 25.751 51.510 16.577 1.00 12.93 202 LEU A CA 1
ATOM 1527 C C . LEU A 1 202 ? 26.336 52.803 16.056 1.00 13.51 202 LEU A C 1
ATOM 1528 O O . LEU A 1 202 ? 25.932 53.257 14.987 1.00 13.75 202 LEU A O 1
ATOM 1533 N N . LYS A 1 203 ? 27.292 53.380 16.784 1.00 17.36 203 LYS A N 1
ATOM 1534 C CA . LYS A 1 203 ? 27.858 54.655 16.363 1.00 18.26 203 LYS A CA 1
ATOM 1535 C C . LYS A 1 203 ? 28.304 54.657 14.909 1.00 21.82 203 LYS A C 1
ATOM 1536 O O . LYS A 1 203 ? 28.012 55.604 14.170 1.00 27.02 203 LYS A O 1
ATOM 1538 N N . ASP A 1 204 ? 28.986 53.603 14.475 1.00 17.98 204 ASP A N 1
ATOM 1539 C CA . ASP A 1 204 ? 29.448 53.595 13.093 1.00 26.66 204 ASP A CA 1
ATOM 1540 C C . ASP A 1 204 ? 28.631 52.684 12.206 1.00 26.31 204 ASP A C 1
ATOM 1541 O O . ASP A 1 204 ? 29.089 52.246 11.154 1.00 29.21 204 ASP A O 1
ATOM 1543 N N . ASN A 1 205 ? 27.395 52.423 12.605 1.00 17.79 205 ASN A N 1
ATOM 1544 C CA . ASN A 1 205 ? 26.561 51.516 11.830 1.00 15.16 205 ASN A CA 1
ATOM 1545 C C . ASN A 1 205 ? 25.105 51.964 11.870 1.00 13.56 205 ASN A C 1
ATOM 1546 O O . ASN A 1 205 ? 24.269 51.335 12.544 1.00 12.05 205 ASN A O 1
ATOM 1551 N N . PRO A 1 206 ? 24.764 53.025 11.129 1.00 11.98 206 PRO A N 1
ATOM 1552 C CA . PRO A 1 206 ? 23.395 53.546 11.104 1.00 13.20 206 PRO A CA 1
ATOM 1553 C C . PRO A 1 206 ? 22.355 52.644 10.460 1.00 11.12 206 PRO A C 1
ATOM 1554 O O . PRO A 1 206 ? 21.145 52.964 10.510 1.00 12.83 206 PRO A O 1
ATOM 1558 N N . HIS A 1 207 ? 22.796 51.537 9.860 1.00 11.63 207 HIS A N 1
ATOM 1559 C CA . HIS A 1 207 ? 21.880 50.585 9.233 1.00 11.00 207 HIS A CA 1
ATOM 1560 C C . HIS A 1 207 ? 21.373 49.540 10.233 1.00 11.43 207 HIS A C 1
ATOM 1561 O O . HIS A 1 207 ? 20.498 48.741 9.876 1.00 10.98 207 HIS A O 1
ATOM 1568 N N . ILE A 1 208 ? 21.916 49.549 11.457 1.00 10.48 208 ILE A N 1
ATOM 1569 C CA . ILE A 1 208 ? 21.521 48.564 12.469 1.00 9.76 208 ILE A CA 1
ATOM 1570 C C . ILE A 1 208 ? 20.512 49.156 13.436 1.00 9.80 208 ILE A C 1
ATOM 1571 O O . ILE A 1 208 ? 20.665 50.303 13.884 1.00 10.38 208 ILE A O 1
ATOM 1576 N N . TRP A 1 209 ? 19.476 48.374 13.745 1.00 7.63 209 TRP A N 1
ATOM 1577 C CA . TRP A 1 209 ? 18.413 48.786 14.661 1.00 8.89 209 TRP A CA 1
ATOM 1578 C C . TRP A 1 209 ? 18.327 47.729 15.744 1.00 9.09 209 TRP A C 1
ATOM 1579 O O . TRP A 1 209 ? 18.259 46.536 15.430 1.00 11.08 209 TRP A O 1
ATOM 1590 N N . VAL A 1 210 ? 18.362 48.149 16.992 1.00 8.25 210 VAL A N 1
ATOM 1591 C CA . VAL A 1 210 ? 18.236 47.199 18.086 1.00 8.26 210 VAL A CA 1
ATOM 1592 C C . VAL A 1 210 ? 16.935 47.413 18.825 1.00 8.11 210 VAL A C 1
ATOM 1593 O O . VAL A 1 210 ? 16.564 48.544 19.176 1.00 8.98 210 VAL A O 1
ATOM 1597 N N . LEU A 1 211 ? 16.227 46.313 19.062 1.00 7.94 211 LEU A N 1
ATOM 1598 C CA . LEU A 1 211 ? 14.956 46.304 19.802 1.00 6.83 211 LEU A CA 1
ATOM 1599 C C . LEU A 1 211 ? 15.252 45.731 21.173 1.00 6.78 211 LEU A C 1
ATOM 1600 O O . LEU A 1 211 ? 15.943 44.709 21.294 1.00 7.81 211 LEU A O 1
ATOM 1605 N N . ARG A 1 212 ? 14.727 46.406 22.189 1.00 7.84 212 ARG A N 1
ATOM 1606 C CA . ARG A 1 212 ? 14.884 45.977 23.564 1.00 8.06 212 ARG A CA 1
ATOM 1607 C C . ARG A 1 212 ? 13.535 45.945 24.282 1.00 7.43 212 ARG A C 1
ATOM 1608 O O . ARG A 1 212 ? 12.603 46.674 23.947 1.00 7.57 212 ARG A O 1
ATOM 1616 N N . SER A 1 213 ? 13.445 45.097 25.301 1.00 8.11 213 SER A N 1
ATOM 1617 C CA . SER A 1 213 ? 12.229 45.000 26.111 1.00 7.92 213 SER A CA 1
ATOM 1618 C C . SER A 1 213 ? 12.613 45.006 27.580 1.00 7.47 213 SER A C 1
ATOM 1619 O O . SER A 1 213 ? 13.633 44.419 27.944 1.00 11.33 213 SER A O 1
ATOM 1622 N N . LEU A 1 214 ? 11.807 45.661 28.403 1.00 7.52 214 LEU A N 1
ATOM 1623 C CA . LEU A 1 214 ? 12.020 45.586 29.867 1.00 8.29 214 LEU A CA 1
ATOM 1624 C C . LEU A 1 214 ? 10.998 44.628 30.465 1.00 10.95 214 LEU A C 1
ATOM 1625 O O . LEU A 1 214 ? 11.073 44.278 31.664 1.00 11.23 214 LEU A O 1
ATOM 1630 N N . THR A 1 215 ? 10.053 44.121 29.672 1.00 9.85 215 THR A N 1
ATOM 1631 C CA . THR A 1 215 ? 8.983 43.336 30.296 1.00 9.94 215 THR A CA 1
ATOM 1632 C C . THR A 1 215 ? 9.339 41.950 30.788 1.00 12.89 215 THR A C 1
ATOM 1633 O O . THR A 1 215 ? 8.868 41.552 31.861 1.00 12.96 215 THR A O 1
ATOM 1637 N N . LYS A 1 216 ? 10.164 41.234 30.038 1.00 12.81 216 LYS A N 1
ATOM 1638 C CA . LYS A 1 216 ? 10.555 39.873 30.418 1.00 14.67 216 LYS A CA 1
ATOM 1639 C C . LYS A 1 216 ? 11.486 39.889 31.627 1.00 14.01 216 LYS A C 1
ATOM 1640 O O . LYS A 1 216 ? 11.247 39.223 32.656 1.00 15.02 216 LYS A O 1
ATOM 1646 N N . PHE A 1 217 ? 12.539 40.683 31.531 1.00 13.39 217 PHE A N 1
ATOM 1647 C CA . PHE A 1 217 ? 13.552 40.715 32.592 1.00 11.25 217 PHE A CA 1
ATOM 1648 C C . PHE A 1 217 ? 13.131 41.383 33.892 1.00 12.87 217 PHE A C 1
ATOM 1649 O O . PHE A 1 217 ? 13.533 40.941 34.965 1.00 14.83 217 PHE A O 1
ATOM 1657 N N . TYR A 1 218 ? 12.334 42.449 33.815 1.00 10.93 218 TYR A N 1
ATOM 1658 C CA . TYR A 1 218 ? 11.890 43.188 34.995 1.00 11.18 218 TYR A CA 1
ATOM 1659 C C . TYR A 1 218 ? 10.470 42.853 35.446 1.00 10.21 218 TYR A C 1
ATOM 1660 O O . TYR A 1 218 ? 9.932 43.486 36.335 1.00 12.48 218 TYR A O 1
ATOM 1669 N N . ALA A 1 219 ? 9.870 41.849 34.802 1.00 10.03 219 ALA A N 1
ATOM 1670 C CA . ALA A 1 219 ? 8.537 41.374 35.156 1.00 10.05 219 ALA A CA 1
ATOM 1671 C C . ALA A 1 219 ? 7.459 42.454 35.152 1.00 12.31 219 ALA A C 1
ATOM 1672 O O . ALA A 1 219 ? 6.641 42.574 36.086 1.00 12.64 219 ALA A O 1
ATOM 1674 N N . ILE A 1 220 ? 7.466 43.252 34.082 1.00 11.72 220 ILE A N 1
ATOM 1675 C CA . ILE A 1 220 ? 6.453 44.268 33.937 1.00 10.31 220 ILE A CA 1
ATOM 1676 C C . ILE A 1 220 ? 5.695 44.175 32.611 1.00 11.47 220 ILE A C 1
ATOM 1677 O O . ILE A 1 220 ? 5.353 45.205 32.026 1.00 9.98 220 ILE A O 1
ATOM 1682 N N . PRO A 1 221 ? 5.380 42.947 32.136 1.00 9.12 221 PRO A N 1
ATOM 1683 C CA . PRO A 1 221 ? 4.648 42.836 30.867 1.00 9.85 221 PRO A CA 1
ATOM 1684 C C . PRO A 1 221 ? 3.292 43.510 30.877 1.00 10.88 221 PRO A C 1
ATOM 1685 O O . PRO A 1 221 ? 2.803 43.925 29.818 1.00 11.43 221 PRO A O 1
ATOM 1689 N N . GLY A 1 222 ? 2.664 43.629 32.035 1.00 9.13 222 GLY A N 1
ATOM 1690 C CA . GLY A 1 222 ? 1.380 44.297 32.094 1.00 9.23 222 GLY A CA 1
ATOM 1691 C C . GLY A 1 222 ? 1.496 45.811 31.984 1.00 7.89 222 GLY A C 1
ATOM 1692 O O . GLY A 1 222 ? 0.486 46.471 31.705 1.00 9.64 222 GLY A O 1
ATOM 1693 N N . LEU A 1 223 ? 2.683 46.375 32.219 1.00 8.20 223 LEU A N 1
ATOM 1694 C CA . LEU A 1 223 ? 2.875 47.811 32.099 1.00 8.85 223 LEU A CA 1
ATOM 1695 C C . LEU A 1 223 ? 3.179 48.248 30.673 1.00 8.26 223 LEU A C 1
ATOM 1696 O O . LEU A 1 223 ? 2.810 49.356 30.286 1.00 8.33 223 LEU A O 1
ATOM 1701 N N . ARG A 1 224 ? 3.829 47.369 29.912 1.00 7.75 224 ARG A N 1
ATOM 1702 C CA . ARG A 1 224 ? 4.212 47.565 28.490 1.00 7.51 224 ARG A CA 1
ATOM 1703 C C . ARG A 1 224 ? 5.364 48.559 28.304 1.00 7.23 224 ARG A C 1
ATOM 1704 O O . ARG A 1 224 ? 5.161 49.762 28.260 1.00 8.26 224 ARG A O 1
ATOM 1712 N N . LEU A 1 225 ? 6.587 48.049 28.181 1.00 7.09 225 LEU A N 1
ATOM 1713 C CA . LEU A 1 225 ? 7.717 48.938 27.938 1.00 7.99 225 LEU A CA 1
ATOM 1714 C C . LEU A 1 225 ? 8.841 48.245 27.200 1.00 7.19 225 LEU A C 1
ATOM 1715 O O . LEU A 1 225 ? 9.362 47.216 27.644 1.00 8.47 225 LEU A O 1
ATOM 1720 N N . GLY A 1 226 ? 9.189 48.837 26.058 1.00 6.64 226 GLY A N 1
ATOM 1721 C CA . GLY A 1 226 ? 10.330 48.393 25.263 1.00 9.85 226 GLY A CA 1
ATOM 1722 C C . GLY A 1 226 ? 10.935 49.629 24.613 1.00 8.07 226 GLY A C 1
ATOM 1723 O O . GLY A 1 226 ? 10.466 50.757 24.870 1.00 8.26 226 GLY A O 1
ATOM 1724 N N . TYR A 1 227 ? 11.927 49.444 23.753 1.00 7.05 227 TYR A N 1
ATOM 1725 C CA . TYR A 1 227 ? 12.492 50.607 23.054 1.00 7.13 227 TYR A CA 1
ATOM 1726 C C . TYR A 1 227 ? 13.287 50.188 21.833 1.00 6.37 227 TYR A C 1
ATOM 1727 O O . TYR A 1 227 ? 13.679 49.026 21.674 1.00 8.40 227 TYR A O 1
ATOM 1736 N N . LEU A 1 228 ? 13.470 51.160 20.945 1.00 7.14 228 LEU A N 1
ATOM 1737 C CA . LEU A 1 228 ? 14.209 51.010 19.698 1.00 8.72 228 LEU A CA 1
ATOM 1738 C C . LEU A 1 228 ? 15.470 51.897 19.776 1.00 8.77 228 LEU A C 1
ATOM 1739 O O . LEU A 1 228 ? 15.408 53.020 20.287 1.00 9.89 228 LEU A O 1
ATOM 1744 N N . VAL A 1 229 ? 16.595 51.386 19.271 1.00 8.16 229 VAL A N 1
ATOM 1745 C CA . VAL A 1 229 ? 17.860 52.147 19.289 1.00 8.81 229 VAL A CA 1
ATOM 1746 C C . VAL A 1 229 ? 18.499 52.128 17.901 1.00 9.24 229 VAL A C 1
ATOM 1747 O O . VAL A 1 229 ? 18.629 51.062 17.269 1.00 8.97 229 VAL A O 1
ATOM 1751 N N . ASN A 1 230 ? 18.929 53.308 17.444 1.00 8.24 230 ASN A N 1
ATOM 1752 C CA . ASN A 1 230 ? 19.532 53.430 16.116 1.00 7.73 230 ASN A CA 1
ATOM 1753 C C . ASN A 1 230 ? 20.229 54.796 16.047 1.00 8.82 230 ASN A C 1
ATOM 1754 O O . ASN A 1 230 ? 19.730 55.768 16.622 1.00 9.42 230 ASN A O 1
ATOM 1759 N N . SER A 1 231 ? 21.351 54.858 15.312 1.00 9.81 231 SER A N 1
ATOM 1760 C CA . SER A 1 231 ? 22.139 56.109 15.226 1.00 9.41 231 SER A CA 1
ATOM 1761 C C . SER A 1 231 ? 21.952 57.002 14.014 1.00 11.33 231 SER A C 1
ATOM 1762 O O . SER A 1 231 ? 22.727 57.948 13.840 1.00 12.72 231 SER A O 1
ATOM 1765 N N . ASP A 1 232 ? 20.959 56.707 13.177 1.00 11.51 232 ASP A N 1
ATOM 1766 C CA . ASP A 1 232 ? 20.683 57.535 11.987 1.00 9.88 232 ASP A CA 1
ATOM 1767 C C . ASP A 1 232 ? 19.757 58.663 12.452 1.00 12.50 232 ASP A C 1
ATOM 1768 O O . ASP A 1 232 ? 18.616 58.435 12.879 1.00 10.52 232 ASP A O 1
ATOM 1773 N N . ASP A 1 233 ? 20.255 59.900 12.431 1.00 12.94 233 ASP A N 1
ATOM 1774 C CA . ASP A 1 233 ? 19.454 61.007 12.898 1.00 12.29 233 ASP A CA 1
ATOM 1775 C C . ASP A 1 233 ? 18.116 61.153 12.184 1.00 10.70 233 ASP A C 1
ATOM 1776 O O . ASP A 1 233 ? 17.060 61.239 12.824 1.00 12.62 233 ASP A O 1
ATOM 1781 N N . ALA A 1 234 ? 18.144 61.185 10.854 1.00 12.14 234 ALA A N 1
ATOM 1782 C CA . ALA A 1 234 ? 16.927 61.354 10.096 1.00 13.14 234 ALA A CA 1
ATOM 1783 C C . ALA A 1 234 ? 15.929 60.224 10.270 1.00 9.88 234 ALA A C 1
ATOM 1784 O O . ALA A 1 234 ? 14.720 60.461 10.396 1.00 10.93 234 ALA A O 1
ATOM 1786 N N . ALA A 1 235 ? 16.428 58.990 10.297 1.00 11.20 235 ALA A N 1
ATOM 1787 C CA . ALA A 1 235 ? 15.522 57.859 10.394 1.00 11.36 235 ALA A CA 1
ATOM 1788 C C . ALA A 1 235 ? 14.857 57.842 11.762 1.00 10.36 235 ALA A C 1
ATOM 1789 O O . ALA A 1 235 ? 13.665 57.599 11.842 1.00 10.11 235 ALA A O 1
ATOM 1791 N N . MET A 1 236 ? 15.608 58.101 12.836 1.00 10.02 236 MET A N 1
ATOM 1792 C CA . MET A 1 236 ? 14.980 58.129 14.163 1.00 9.79 236 MET A CA 1
ATOM 1793 C C . MET A 1 236 ? 13.978 59.266 14.287 1.00 10.67 236 MET A C 1
ATOM 1794 O O . MET A 1 236 ? 12.912 59.112 14.897 1.00 11.54 236 MET A O 1
ATOM 1799 N N . ALA A 1 237 ? 14.269 60.413 13.672 1.00 10.30 237 ALA A N 1
ATOM 1800 C CA . ALA A 1 237 ? 13.298 61.498 13.706 1.00 12.15 237 ALA A CA 1
ATOM 1801 C C . ALA A 1 237 ? 11.993 61.054 13.033 1.00 11.06 237 ALA A C 1
ATOM 1802 O O . ALA A 1 237 ? 10.877 61.349 13.504 1.00 12.08 237 ALA A O 1
ATOM 1804 N N . ARG A 1 238 ? 12.127 60.322 11.934 1.00 11.15 238 ARG A N 1
ATOM 1805 C CA . ARG A 1 238 ? 10.944 59.819 11.257 1.00 11.98 238 ARG A CA 1
ATOM 1806 C C . ARG A 1 238 ? 10.199 58.807 12.159 1.00 9.68 238 ARG A C 1
ATOM 1807 O O . ARG A 1 238 ? 8.950 58.782 12.203 1.00 12.32 238 ARG A O 1
ATOM 1815 N N . MET A 1 239 ? 10.938 57.961 12.870 1.00 9.70 239 MET A N 1
ATOM 1816 C CA . MET A 1 239 ? 10.297 57.002 13.778 1.00 9.61 239 MET A CA 1
ATOM 1817 C C . MET A 1 239 ? 9.462 57.711 14.845 1.00 9.69 239 MET A C 1
ATOM 1818 O O . MET A 1 239 ? 8.368 57.221 15.205 1.00 10.06 239 MET A O 1
ATOM 1823 N N . ARG A 1 240 ? 9.950 58.832 15.368 1.00 9.83 240 ARG A N 1
ATOM 1824 C CA . ARG A 1 240 ? 9.184 59.545 16.375 1.00 10.41 240 ARG A CA 1
ATOM 1825 C C . ARG A 1 240 ? 7.866 60.057 15.815 1.00 12.93 240 ARG A C 1
ATOM 1826 O O . ARG A 1 240 ? 6.886 60.165 16.538 1.00 13.17 240 ARG A O 1
ATOM 1834 N N . ARG A 1 241 ? 7.832 60.387 14.520 1.00 12.94 241 ARG A N 1
ATOM 1835 C CA . ARG A 1 241 ? 6.585 60.850 13.900 1.00 14.37 241 ARG A CA 1
ATOM 1836 C C . ARG A 1 241 ? 5.660 59.681 13.577 1.00 12.35 241 ARG A C 1
ATOM 1837 O O . ARG A 1 241 ? 4.438 59.795 13.656 1.00 16.13 241 ARG A O 1
ATOM 1845 N N . GLN A 1 242 ? 6.231 58.528 13.250 1.00 12.53 242 GLN A N 1
ATOM 1846 C CA . GLN A 1 242 ? 5.443 57.351 12.906 1.00 11.99 242 GLN A CA 1
ATOM 1847 C C . GLN A 1 242 ? 4.707 56.741 14.100 1.00 12.61 242 GLN A C 1
ATOM 1848 O O . GLN A 1 242 ? 3.578 56.239 13.990 1.00 14.43 242 GLN A O 1
ATOM 1854 N N . GLN A 1 243 ? 5.348 56.755 15.253 1.00 11.34 243 GLN A N 1
ATOM 1855 C CA . GLN A 1 243 ? 4.721 56.161 16.422 1.00 10.44 243 GLN A CA 1
ATOM 1856 C C . GLN A 1 243 ? 3.623 57.068 16.979 1.00 12.26 243 GLN A C 1
ATOM 1857 O O . GLN A 1 243 ? 3.766 58.298 17.071 1.00 12.88 243 GLN A O 1
ATOM 1863 N N . MET A 1 244 ? 2.521 56.461 17.385 1.00 11.04 244 MET A N 1
ATOM 1864 C CA . MET A 1 244 ? 1.404 57.240 17.923 1.00 12.59 244 MET A CA 1
ATOM 1865 C C . MET A 1 244 ? 1.736 58.124 19.145 1.00 11.90 244 MET A C 1
ATOM 1866 O O . MET A 1 244 ? 2.490 57.693 20.027 1.00 11.69 244 MET A O 1
ATOM 1871 N N . PRO A 1 245 ? 1.151 59.336 19.241 1.00 9.47 245 PRO A N 1
ATOM 1872 C CA . PRO A 1 245 ? 1.428 60.188 20.395 1.00 10.30 245 PRO A CA 1
ATOM 1873 C C . PRO A 1 245 ? 0.973 59.531 21.724 1.00 9.17 245 PRO A C 1
ATOM 1874 O O . PRO A 1 245 ? -0.045 58.816 21.761 1.00 10.58 245 PRO A O 1
ATOM 1878 N N . TRP A 1 246 ? 1.756 59.771 22.791 1.00 8.90 246 TRP A N 1
ATOM 1879 C CA . TRP A 1 246 ? 1.453 59.319 24.161 1.00 7.80 246 TRP A CA 1
ATOM 1880 C C . TRP A 1 246 ? 1.256 57.831 24.250 1.00 10.79 246 TRP A C 1
ATOM 1881 O O . TRP A 1 246 ? 0.468 57.352 25.070 1.00 10.92 246 TRP A O 1
ATOM 1892 N N . SER A 1 247 ? 2.017 57.073 23.468 1.00 7.69 247 SER A N 1
ATOM 1893 C CA . SER A 1 247 ? 1.790 55.633 23.484 1.00 7.56 247 SER A CA 1
ATOM 1894 C C . SER A 1 247 ? 2.353 54.933 24.699 1.00 6.60 247 SER A C 1
ATOM 1895 O O . SER A 1 247 ? 1.914 53.831 25.030 1.00 8.43 247 SER A O 1
ATOM 1898 N N . VAL A 1 248 ? 3.345 55.541 25.348 1.00 6.97 248 VAL A N 1
ATOM 1899 C CA . VAL A 1 248 ? 3.931 54.947 26.546 1.00 8.78 248 VAL A CA 1
ATOM 1900 C C . VAL A 1 248 ? 3.225 55.544 27.760 1.00 7.48 248 VAL A C 1
ATOM 1901 O O . VAL A 1 248 ? 3.200 56.764 27.967 1.00 7.73 248 VAL A O 1
ATOM 1905 N N . ASN A 1 249 ? 2.639 54.690 28.589 1.00 7.60 249 ASN A N 1
ATOM 1906 C CA . ASN A 1 249 ? 1.918 55.251 29.721 1.00 7.54 249 ASN A CA 1
ATOM 1907 C C . ASN A 1 249 ? 2.864 55.788 30.799 1.00 9.40 249 ASN A C 1
ATOM 1908 O O . ASN A 1 249 ? 4.048 55.427 30.853 1.00 8.59 249 ASN A O 1
ATOM 1913 N N . ALA A 1 250 ? 2.328 56.639 31.657 1.00 7.62 250 ALA A N 1
ATOM 1914 C CA . ALA A 1 250 ? 3.160 57.281 32.658 1.00 8.35 250 ALA A CA 1
ATOM 1915 C C . ALA A 1 250 ? 3.813 56.349 33.657 1.00 8.57 250 ALA A C 1
ATOM 1916 O O . ALA A 1 250 ? 4.945 56.618 34.100 1.00 10.31 250 ALA A O 1
ATOM 1918 N N . LEU A 1 251 ? 3.113 55.281 34.015 1.00 9.98 251 LEU A N 1
ATOM 1919 C CA . LEU A 1 251 ? 3.662 54.322 34.987 1.00 10.00 251 LEU A CA 1
ATOM 1920 C C . LEU A 1 251 ? 4.750 53.470 34.335 1.00 10.99 251 LEU A C 1
ATOM 1921 O O . LEU A 1 251 ? 5.775 53.168 34.963 1.00 11.25 251 LEU A O 1
ATOM 1926 N N . ALA A 1 252 ? 4.554 53.083 33.070 1.00 8.72 252 ALA A N 1
ATOM 1927 C CA . ALA A 1 252 ? 5.593 52.363 32.365 1.00 10.03 252 ALA A CA 1
ATOM 1928 C C . ALA A 1 252 ? 6.864 53.228 32.306 1.00 8.59 252 ALA A C 1
ATOM 1929 O O . ALA A 1 252 ? 7.963 52.712 32.494 1.00 10.73 252 ALA A O 1
ATOM 1931 N N . ALA A 1 253 ? 6.725 54.528 32.035 1.00 8.94 253 ALA A N 1
ATOM 1932 C CA . ALA A 1 253 ? 7.889 55.417 31.930 1.00 9.41 253 ALA A CA 1
ATOM 1933 C C . ALA A 1 253 ? 8.603 55.500 33.284 1.00 11.87 253 ALA A C 1
ATOM 1934 O O . ALA A 1 253 ? 9.839 55.453 33.348 1.00 13.10 253 ALA A O 1
ATOM 1936 N N . LEU A 1 254 ? 7.840 55.615 34.365 1.00 10.99 254 LEU A N 1
ATOM 1937 C CA . LEU A 1 254 ? 8.442 55.661 35.700 1.00 11.82 254 LEU A CA 1
ATOM 1938 C C . LEU A 1 254 ? 9.225 54.372 35.975 1.00 14.26 254 LEU A C 1
ATOM 1939 O O . LEU A 1 254 ? 10.334 54.414 36.499 1.00 14.71 254 LEU A O 1
ATOM 1944 N N . ALA A 1 255 ? 8.674 53.224 35.605 1.00 14.13 255 ALA A N 1
ATOM 1945 C CA . ALA A 1 255 ? 9.421 51.976 35.817 1.00 15.12 255 ALA A CA 1
ATOM 1946 C C . ALA A 1 255 ? 10.698 51.922 34.971 1.00 22.52 255 ALA A C 1
ATOM 1947 O O . ALA A 1 255 ? 11.755 51.490 35.453 1.00 24.11 255 ALA A O 1
ATOM 1949 N N . GLY A 1 256 ? 10.633 52.388 33.731 1.00 17.85 256 GLY A N 1
ATOM 1950 C CA . GLY A 1 256 ? 11.811 52.388 32.871 1.00 19.91 256 GLY A CA 1
ATOM 1951 C C . GLY A 1 256 ? 12.896 53.364 33.307 1.00 26.13 256 GLY A C 1
ATOM 1952 O O . GLY A 1 256 ? 14.051 53.328 32.822 1.00 22.43 256 GLY A O 1
ATOM 1953 N N . GLU A 1 257 ? 12.535 54.240 34.235 1.00 18.26 257 GLU A N 1
ATOM 1954 C CA . GLU A 1 257 ? 13.485 55.240 34.721 1.00 17.31 257 GLU A CA 1
ATOM 1955 C C . GLU A 1 257 ? 14.292 54.775 35.888 1.00 26.99 257 GLU A C 1
ATOM 1956 O O . GLU A 1 257 ? 15.307 55.379 36.234 1.00 29.85 257 GLU A O 1
ATOM 1962 N N . VAL A 1 258 ? 13.834 53.708 36.506 1.00 18.37 258 VAL A N 1
ATOM 1963 C CA . VAL A 1 258 ? 14.533 53.193 37.671 1.00 23.01 258 VAL A CA 1
ATOM 1964 C C . VAL A 1 258 ? 14.963 51.743 37.589 1.00 27.60 258 VAL A C 1
ATOM 1965 O O . VAL A 1 258 ? 15.949 51.345 38.203 1.00 23.77 258 VAL A O 1
ATOM 1969 N N . ALA A 1 259 ? 14.234 50.947 36.827 1.00 22.94 259 ALA A N 1
ATOM 1970 C CA . ALA A 1 259 ? 14.550 49.529 36.740 1.00 19.84 259 ALA A CA 1
ATOM 1971 C C . ALA A 1 259 ? 15.970 49.196 36.293 1.00 25.79 259 ALA A C 1
ATOM 1972 O O . ALA A 1 259 ? 16.574 48.279 36.825 1.00 21.74 259 ALA A O 1
ATOM 1974 N N . LEU A 1 260 ? 16.514 49.915 35.317 1.00 25.54 260 LEU A N 1
ATOM 1975 C CA . LEU A 1 260 ? 17.856 49.596 34.823 1.00 22.51 260 LEU A CA 1
ATOM 1976 C C . LEU A 1 260 ? 18.977 49.832 35.839 1.00 24.97 260 LEU A C 1
ATOM 1977 O O . LEU A 1 260 ? 20.119 49.408 35.608 1.00 24.04 260 LEU A O 1
ATOM 1982 N N . GLN A 1 261 ? 18.633 50.484 36.948 1.00 25.35 261 GLN A N 1
ATOM 1983 C CA . GLN A 1 261 ? 19.565 50.765 38.037 1.00 29.17 261 GLN A CA 1
ATOM 1984 C C . GLN A 1 261 ? 19.272 49.873 39.248 1.00 37.70 261 GLN A C 1
ATOM 1985 O O . GLN A 1 261 ? 19.803 50.106 40.340 1.00 37.47 261 GLN A O 1
ATOM 1987 N N . ASP A 1 262 ? 18.438 48.848 39.063 1.00 27.90 262 ASP A N 1
ATOM 1988 C CA . ASP A 1 262 ? 18.098 47.951 40.171 1.00 28.49 262 ASP A CA 1
ATOM 1989 C C . ASP A 1 262 ? 19.081 46.780 40.198 1.00 25.61 262 ASP A C 1
ATOM 1990 O O . ASP A 1 262 ? 18.791 45.685 39.704 1.00 24.76 262 ASP A O 1
ATOM 1995 N N . SER A 1 263 ? 20.254 47.031 40.778 1.00 27.88 263 SER A N 1
ATOM 1996 C CA . SER A 1 263 ? 21.319 46.033 40.879 1.00 29.85 263 SER A CA 1
ATOM 1997 C C . SER A 1 263 ? 20.900 44.774 41.628 1.00 24.36 263 SER A C 1
ATOM 1998 O O . SER A 1 263 ? 21.258 43.659 41.235 1.00 21.03 263 SER A O 1
ATOM 2000 N N . ALA A 1 264 ? 20.137 44.950 42.698 1.00 24.08 264 ALA A N 1
ATOM 2001 C CA . ALA A 1 264 ? 19.676 43.813 43.482 1.00 27.40 264 ALA A CA 1
ATOM 2002 C C . ALA A 1 264 ? 18.866 42.850 42.613 1.00 27.70 264 ALA A C 1
ATOM 2003 O O . ALA A 1 264 ? 19.060 41.634 42.664 1.00 26.69 264 ALA A O 1
ATOM 2005 N N . TRP A 1 265 ? 17.955 43.396 41.811 1.00 22.29 265 TRP A N 1
ATOM 2006 C CA . TRP A 1 265 ? 17.135 42.552 40.947 1.00 19.12 265 TRP A CA 1
ATOM 2007 C C . TRP A 1 265 ? 17.971 41.885 39.869 1.00 22.68 265 TRP A C 1
ATOM 2008 O O . TRP A 1 265 ? 17.815 40.702 39.606 1.00 17.37 265 TRP A O 1
ATOM 2019 N N . GLN A 1 266 ? 18.865 42.637 39.235 1.00 16.08 266 GLN A N 1
ATOM 2020 C CA . GLN A 1 266 ? 19.693 42.061 38.189 1.00 20.96 266 GLN A CA 1
ATOM 2021 C C . GLN A 1 266 ? 20.543 40.903 38.694 1.00 18.46 266 GLN A C 1
ATOM 2022 O O . GLN A 1 266 ? 20.589 39.838 38.083 1.00 19.25 266 GLN A O 1
ATOM 2028 N N . GLN A 1 267 ? 21.213 41.129 39.815 1.00 23.86 267 GLN A N 1
ATOM 2029 C CA . GLN A 1 267 ? 22.070 40.098 40.387 1.00 22.86 267 GLN A CA 1
ATOM 2030 C C . GLN A 1 267 ? 21.289 38.855 40.786 1.00 18.31 267 GLN A C 1
ATOM 2031 O O . GLN A 1 267 ? 21.737 37.732 40.538 1.00 21.22 267 GLN A O 1
ATOM 2037 N N . ALA A 1 268 ? 20.122 39.058 41.398 1.00 16.53 268 ALA A N 1
ATOM 2038 C CA . ALA A 1 268 ? 19.302 37.933 41.810 1.00 17.57 268 ALA A CA 1
ATOM 2039 C C . ALA A 1 268 ? 18.828 37.157 40.586 1.00 19.96 268 ALA A C 1
ATOM 2040 O O . ALA A 1 268 ? 18.735 35.942 40.607 1.00 18.76 268 ALA A O 1
ATOM 2042 N N . THR A 1 269 ? 18.556 37.876 39.503 1.00 18.66 269 THR A N 1
ATOM 2043 C CA . THR A 1 269 ? 18.096 37.244 38.296 1.00 18.48 269 THR A CA 1
ATOM 2044 C C . THR A 1 269 ? 19.205 36.422 37.648 1.00 16.17 269 THR A C 1
ATOM 2045 O O . THR A 1 269 ? 18.996 35.269 37.299 1.00 15.84 269 THR A O 1
ATOM 2049 N N . TRP A 1 270 ? 20.404 36.983 37.503 1.00 17.60 270 TRP A N 1
ATOM 2050 C CA . TRP A 1 270 ? 21.478 36.203 36.871 1.00 15.84 270 TRP A CA 1
ATOM 2051 C C . TRP A 1 270 ? 21.905 34.972 37.689 1.00 15.54 270 TRP A C 1
ATOM 2052 O O . TRP A 1 270 ? 22.211 33.909 37.131 1.00 18.92 270 TRP A O 1
ATOM 2063 N N . HIS A 1 271 ? 21.891 35.121 39.000 1.00 18.04 271 HIS A N 1
ATOM 2064 C CA . HIS A 1 271 ? 22.255 34.008 39.873 1.00 22.75 271 HIS A CA 1
ATOM 2065 C C . HIS A 1 271 ? 21.216 32.897 39.719 1.00 22.43 271 HIS A C 1
ATOM 2066 O O . HIS A 1 271 ? 21.551 31.710 39.551 1.00 20.33 271 HIS A O 1
ATOM 2073 N N . TRP A 1 272 ? 19.952 33.290 39.771 1.00 17.45 272 TRP A N 1
ATOM 2074 C CA . TRP A 1 272 ? 18.876 32.330 39.603 1.00 16.12 272 TRP A CA 1
ATOM 2075 C C . TRP A 1 272 ? 18.981 31.584 38.270 1.00 19.14 272 TRP A C 1
ATOM 2076 O O . TRP A 1 272 ? 18.924 30.352 38.215 1.00 17.61 272 TRP A O 1
ATOM 2087 N N . LEU A 1 273 ? 19.154 32.313 37.172 1.00 15.06 273 LEU A N 1
ATOM 2088 C CA . LEU A 1 273 ? 19.178 31.647 35.870 1.00 13.97 273 LEU A CA 1
ATOM 2089 C C . LEU A 1 273 ? 20.375 30.719 35.658 1.00 17.23 273 LEU A C 1
ATOM 2090 O O . LEU A 1 273 ? 20.241 29.639 35.082 1.00 19.07 273 LEU A O 1
ATOM 2095 N N . ARG A 1 274 ? 21.545 31.147 36.117 1.00 17.56 274 ARG A N 1
ATOM 2096 C CA . ARG A 1 274 ? 22.747 30.341 35.997 1.00 21.15 274 ARG A CA 1
ATOM 2097 C C . ARG A 1 274 ? 22.603 29.022 36.765 1.00 22.53 274 ARG A C 1
ATOM 2098 O O . ARG A 1 274 ? 22.912 27.963 36.226 1.00 23.94 274 ARG A O 1
ATOM 2106 N N . GLU A 1 275 ? 22.137 29.099 38.009 1.00 19.68 275 GLU A N 1
ATOM 2107 C CA . GLU A 1 275 ? 21.969 27.908 38.851 1.00 22.70 275 GLU A CA 1
ATOM 2108 C C . GLU A 1 275 ? 20.781 27.043 38.473 1.00 24.06 275 GLU A C 1
ATOM 2109 O O . GLU A 1 275 ? 20.921 25.862 38.099 1.00 21.70 275 GLU A O 1
ATOM 2115 N N . GLU A 1 276 ? 19.599 27.630 38.591 1.00 17.34 276 GLU A N 1
ATOM 2116 C CA . GLU A 1 276 ? 18.384 26.888 38.295 1.00 16.15 276 GLU A CA 1
ATOM 2117 C C . GLU A 1 276 ? 18.239 26.589 36.811 1.00 14.66 276 GLU A C 1
ATOM 2118 O O . GLU A 1 276 ? 17.741 25.523 36.444 1.00 16.55 276 GLU A O 1
ATOM 2124 N N . GLY A 1 277 ? 18.660 27.516 35.952 1.00 14.44 277 GLY A N 1
ATOM 2125 C CA . GLY A 1 277 ? 18.543 27.272 34.520 1.00 15.98 277 GLY A CA 1
ATOM 2126 C C . GLY A 1 277 ? 19.279 26.022 34.078 1.00 14.20 277 GLY A C 1
ATOM 2127 O O . GLY A 1 277 ? 18.733 25.199 33.330 1.00 13.47 277 GLY A O 1
ATOM 2128 N N . ALA A 1 278 ? 20.519 25.865 34.542 1.00 15.93 278 ALA A N 1
ATOM 2129 C CA . ALA A 1 278 ? 21.297 24.676 34.181 1.00 15.39 278 ALA A CA 1
ATOM 2130 C C . ALA A 1 278 ? 20.686 23.394 34.760 1.00 12.29 278 ALA A C 1
ATOM 2131 O O . ALA A 1 278 ? 20.625 22.373 34.082 1.00 14.75 278 ALA A O 1
ATOM 2133 N N . ARG A 1 279 ? 20.201 23.447 35.989 1.00 15.24 279 ARG A N 1
ATOM 2134 C CA . ARG A 1 279 ? 19.592 22.267 36.602 1.00 16.37 279 ARG A CA 1
ATOM 2135 C C . ARG A 1 279 ? 18.347 21.824 35.860 1.00 14.57 279 ARG A C 1
ATOM 2136 O O . ARG A 1 279 ? 18.140 20.639 35.638 1.00 15.05 279 ARG A O 1
ATOM 2144 N N . PHE A 1 280 ? 17.507 22.788 35.475 1.00 13.92 280 PHE A N 1
ATOM 2145 C CA . PHE A 1 280 ? 16.260 22.491 34.774 1.00 12.29 280 PHE A CA 1
ATOM 2146 C C . PHE A 1 280 ? 16.558 21.891 33.405 1.00 12.14 280 PHE A C 1
ATOM 2147 O O . PHE A 1 280 ? 15.988 20.861 33.027 1.00 13.02 280 PHE A O 1
ATOM 2155 N N . TYR A 1 281 ? 17.455 22.528 32.661 1.00 12.20 281 TYR A N 1
ATOM 2156 C CA . TYR A 1 281 ? 17.858 21.999 31.356 1.00 10.73 281 TYR A CA 1
ATOM 2157 C C . TYR A 1 281 ? 18.391 20.561 31.495 1.00 11.32 281 TYR A C 1
ATOM 2158 O O . TYR A 1 281 ? 17.988 19.687 30.752 1.00 12.03 281 TYR A O 1
ATOM 2167 N N . GLN A 1 282 ? 19.283 20.348 32.457 1.00 12.86 282 GLN A N 1
ATOM 2168 C CA . GLN A 1 282 ? 19.831 19.011 32.654 1.00 13.55 282 GLN A CA 1
ATOM 2169 C C . GLN A 1 282 ? 18.751 17.986 32.939 1.00 13.26 282 GLN A C 1
ATOM 2170 O O . GLN A 1 282 ? 18.759 16.882 32.373 1.00 13.67 282 GLN A O 1
ATOM 2176 N N . ALA A 1 283 ? 17.820 18.340 33.806 1.00 11.50 283 ALA A N 1
ATOM 2177 C CA . ALA A 1 283 ? 16.760 17.419 34.157 1.00 11.63 283 ALA A CA 1
ATOM 2178 C C . ALA A 1 283 ? 15.919 17.069 32.943 1.00 13.59 283 ALA A C 1
ATOM 2179 O O . ALA A 1 283 ? 15.607 15.899 32.711 1.00 14.90 283 ALA A O 1
ATOM 2181 N N . LEU A 1 284 ? 15.545 18.077 32.158 1.00 12.58 284 LEU A N 1
ATOM 2182 C CA . LEU A 1 284 ? 14.734 17.819 30.973 1.00 11.67 284 LEU A CA 1
ATOM 2183 C C . LEU A 1 284 ? 15.443 16.923 29.958 1.00 11.92 284 LEU A C 1
ATOM 2184 O O . LEU A 1 284 ? 14.818 16.079 29.310 1.00 11.60 284 LEU A O 1
ATOM 2189 N N . CYS A 1 285 ? 16.750 17.125 29.809 1.00 11.11 285 CYS A N 1
ATOM 2190 C CA . CYS A 1 285 ? 17.540 16.338 28.861 1.00 10.79 285 CYS A CA 1
ATOM 2191 C C . CYS A 1 285 ? 17.538 14.851 29.162 1.00 12.61 285 CYS A C 1
ATOM 2192 O O . CYS A 1 285 ? 17.787 14.053 28.269 1.00 15.42 285 CYS A O 1
ATOM 2195 N N . GLN A 1 286 ? 17.259 14.491 30.405 1.00 12.71 286 GLN A N 1
ATOM 2196 C CA . GLN A 1 286 ? 17.272 13.064 30.756 1.00 12.55 286 GLN A CA 1
ATOM 2197 C C . GLN A 1 286 ? 16.045 12.304 30.288 1.00 16.73 286 GLN A C 1
ATOM 2198 O O . GLN A 1 286 ? 16.078 11.077 30.168 1.00 14.42 286 GLN A O 1
ATOM 2204 N N . LEU A 1 287 ? 14.961 13.014 30.002 1.00 12.77 287 LEU A N 1
ATOM 2205 C CA . LEU A 1 287 ? 13.725 12.333 29.654 1.00 16.26 287 LEU A CA 1
ATOM 2206 C C . LEU A 1 287 ? 13.704 11.702 28.303 1.00 16.40 287 LEU A C 1
ATOM 2207 O O . LEU A 1 287 ? 14.096 12.291 27.299 1.00 18.16 287 LEU A O 1
ATOM 2212 N N . PRO A 1 288 ? 13.204 10.463 28.255 1.00 25.64 288 PRO A N 1
ATOM 2213 C CA . PRO A 1 288 ? 13.141 9.751 26.986 1.00 24.20 288 PRO A CA 1
ATOM 2214 C C . PRO A 1 288 ? 12.170 10.449 26.033 1.00 20.53 288 PRO A C 1
ATOM 2215 O O . PRO A 1 288 ? 11.248 11.142 26.470 1.00 26.30 288 PRO A O 1
ATOM 2219 N N . LEU A 1 289 ? 12.421 10.301 24.744 1.00 24.33 289 LEU A N 1
ATOM 2220 C CA . LEU A 1 289 ? 11.539 10.898 23.742 1.00 23.57 289 LEU A CA 1
ATOM 2221 C C . LEU A 1 289 ? 11.619 12.421 23.648 1.00 29.80 289 LEU A C 1
ATOM 2222 O O . LEU A 1 289 ? 10.975 13.021 22.787 1.00 25.64 289 LEU A O 1
ATOM 2224 N N . LEU A 1 290 ? 12.389 13.054 24.525 1.00 24.99 290 LEU A N 1
ATOM 2225 C CA . LEU A 1 290 ? 12.535 14.503 24.456 1.00 19.18 290 LEU A CA 1
ATOM 2226 C C . LEU A 1 290 ? 13.880 14.907 23.894 1.00 19.64 290 LEU A C 1
ATOM 2227 O O . LEU A 1 290 ? 14.898 14.266 24.163 1.00 19.72 290 LEU A O 1
ATOM 2232 N N . THR A 1 291 ? 13.882 15.966 23.092 1.00 15.96 291 THR A N 1
ATOM 2233 C CA . THR A 1 291 ? 15.104 16.564 22.579 1.00 14.91 291 THR A CA 1
ATOM 2234 C C . THR A 1 291 ? 14.958 17.973 23.152 1.00 14.32 291 THR A C 1
ATOM 2235 O O . THR A 1 291 ? 13.888 18.595 23.020 1.00 16.69 291 THR A O 1
ATOM 2239 N N . VAL A 1 292 ? 15.988 18.462 23.818 1.00 11.44 292 VAL A N 1
ATOM 2240 C CA . VAL A 1 292 ? 15.944 19.775 24.453 1.00 11.22 292 VAL A CA 1
ATOM 2241 C C . VAL A 1 292 ? 17.020 20.629 23.837 1.00 12.78 292 VAL A C 1
ATOM 2242 O O . VAL A 1 292 ? 18.190 20.228 23.785 1.00 15.68 292 VAL A O 1
ATOM 2246 N N . TYR A 1 293 ? 16.666 21.814 23.348 1.00 9.67 293 TYR A N 1
ATOM 2247 C CA . TYR A 1 293 ? 17.677 22.680 22.743 1.00 9.47 293 TYR A CA 1
ATOM 2248 C C . TYR A 1 293 ? 18.279 23.546 23.828 1.00 8.77 293 TYR A C 1
ATOM 2249 O O . TYR A 1 293 ? 17.583 23.939 24.764 1.00 9.55 293 TYR A O 1
ATOM 2258 N N . PRO A 1 294 ? 19.567 23.879 23.689 1.00 9.27 294 PRO A N 1
ATOM 2259 C CA . PRO A 1 294 ? 20.246 24.669 24.711 1.00 10.65 294 PRO A CA 1
ATOM 2260 C C . PRO A 1 294 ? 19.969 26.131 24.720 1.00 8.95 294 PRO A C 1
ATOM 2261 O O . PRO A 1 294 ? 20.778 26.947 24.290 1.00 10.38 294 PRO A O 1
ATOM 2265 N N . GLY A 1 295 ? 18.791 26.472 25.238 1.00 8.74 295 GLY A N 1
ATOM 2266 C CA . GLY A 1 295 ? 18.403 27.877 25.295 1.00 9.34 295 GLY A CA 1
ATOM 2267 C C . GLY A 1 295 ? 19.293 28.701 26.197 1.00 8.85 295 GLY A C 1
ATOM 2268 O O . GLY A 1 295 ? 19.747 28.197 27.242 1.00 10.94 295 GLY A O 1
ATOM 2269 N N . ARG A 1 296 ? 19.512 29.966 25.840 1.00 8.71 296 ARG A N 1
ATOM 2270 C CA . ARG A 1 296 ? 20.401 30.836 26.593 1.00 9.37 296 ARG A CA 1
ATOM 2271 C C . ARG A 1 296 ? 19.724 31.814 27.531 1.00 8.86 296 ARG A C 1
ATOM 2272 O O . ARG A 1 296 ? 20.396 32.455 28.356 1.00 12.05 296 ARG A O 1
ATOM 2280 N N . ALA A 1 297 ? 18.405 31.952 27.423 1.00 7.97 297 ALA A N 1
ATOM 2281 C CA . ALA A 1 297 ? 17.688 32.859 28.298 1.00 7.94 297 ALA A CA 1
ATOM 2282 C C . ALA A 1 297 ? 16.719 32.074 29.191 1.00 10.35 297 ALA A C 1
ATOM 2283 O O . ALA A 1 297 ? 17.012 30.937 29.545 1.00 11.48 297 ALA A O 1
ATOM 2285 N N . ASN A 1 298 ? 15.577 32.654 29.542 1.00 8.21 298 ASN A N 1
ATOM 2286 C CA . ASN A 1 298 ? 14.661 32.018 30.488 1.00 7.39 298 ASN A CA 1
ATOM 2287 C C . ASN A 1 298 ? 13.586 31.134 29.876 1.00 7.14 298 ASN A C 1
ATOM 2288 O O . ASN A 1 298 ? 12.427 31.171 30.296 1.00 8.33 298 ASN A O 1
ATOM 2293 N N . TYR A 1 299 ? 13.950 30.355 28.864 1.00 8.00 299 TYR A N 1
ATOM 2294 C CA . TYR A 1 299 ? 13.005 29.410 28.279 1.00 6.55 299 TYR A CA 1
ATOM 2295 C C . TYR A 1 299 ? 13.762 28.362 27.498 1.00 6.98 299 TYR A C 1
ATOM 2296 O O . TYR A 1 299 ? 14.926 28.556 27.112 1.00 7.74 299 TYR A O 1
ATOM 2305 N N . LEU A 1 300 ? 13.081 27.247 27.235 1.00 7.97 300 LEU A N 1
ATOM 2306 C CA . LEU A 1 300 ? 13.668 26.153 26.484 1.00 6.49 300 LEU A CA 1
ATOM 2307 C C . LEU A 1 300 ? 12.676 25.575 25.492 1.00 8.54 300 LEU A C 1
ATOM 2308 O O . LEU A 1 300 ? 11.483 25.412 25.798 1.00 9.13 300 LEU A O 1
ATOM 2313 N N . LEU A 1 301 ? 13.181 25.292 24.299 1.00 8.49 301 LEU A N 1
ATOM 2314 C CA . LEU A 1 301 ? 12.391 24.623 23.254 1.00 8.48 301 LEU A CA 1
ATOM 2315 C C . LEU A 1 301 ? 12.586 23.104 23.408 1.00 10.39 301 LEU A C 1
ATOM 2316 O O . LEU A 1 301 ? 13.730 22.625 23.553 1.00 10.68 301 LEU A O 1
ATOM 2321 N N . LEU A 1 302 ? 11.480 22.371 23.365 1.00 9.34 302 LEU A N 1
ATOM 2322 C CA . LEU A 1 302 ? 11.445 20.910 23.509 1.00 11.08 302 LEU A CA 1
ATOM 2323 C C . LEU A 1 302 ? 10.820 20.276 22.275 1.00 10.20 302 LEU A C 1
ATOM 2324 O O . LEU A 1 302 ? 9.876 20.816 21.713 1.00 11.87 302 LEU A O 1
ATOM 2329 N N . ARG A 1 303 ? 11.346 19.117 21.866 1.00 12.17 303 ARG A N 1
ATOM 2330 C CA . ARG A 1 303 ? 10.766 18.354 20.764 1.00 14.06 303 ARG A CA 1
ATOM 2331 C C . ARG A 1 303 ? 10.411 17.007 21.353 1.00 16.00 303 ARG A C 1
ATOM 2332 O O . ARG A 1 303 ? 11.289 16.316 21.887 1.00 16.11 303 ARG A O 1
ATOM 2340 N N . CYS A 1 304 ? 9.138 16.638 21.283 1.00 13.45 304 CYS A N 1
ATOM 2341 C CA . CYS A 1 304 ? 8.695 15.330 21.773 1.00 17.14 304 CYS A CA 1
ATOM 2342 C C . CYS A 1 304 ? 8.675 14.373 20.582 1.00 21.84 304 CYS A C 1
ATOM 2343 O O . CYS A 1 304 ? 8.021 14.628 19.567 1.00 18.32 304 CYS A O 1
ATOM 2346 N N . GLU A 1 305 ? 9.435 13.287 20.698 1.00 19.74 305 GLU A N 1
ATOM 2347 C CA . GLU A 1 305 ? 9.535 12.298 19.624 1.00 23.61 305 GLU A CA 1
ATOM 2348 C C . GLU A 1 305 ? 8.197 11.699 19.180 1.00 24.70 305 GLU A C 1
ATOM 2349 O O . GLU A 1 305 ? 7.986 11.451 17.986 1.00 29.25 305 GLU A O 1
ATOM 2351 N N . ARG A 1 306 ? 7.308 11.469 20.143 1.00 19.07 306 ARG A N 1
ATOM 2352 C CA . ARG A 1 306 ? 5.988 10.882 19.879 1.00 21.69 306 ARG A CA 1
ATOM 2353 C C . ARG A 1 306 ? 4.985 11.957 19.492 1.00 21.33 306 ARG A C 1
ATOM 2354 O O . ARG A 1 306 ? 4.472 12.671 20.341 1.00 20.64 306 ARG A O 1
ATOM 2362 N N . GLU A 1 307 ? 4.681 12.046 18.204 1.00 22.52 307 GLU A N 1
ATOM 2363 C CA . GLU A 1 307 ? 3.744 13.058 17.738 1.00 23.79 307 GLU A CA 1
ATOM 2364 C C . GLU A 1 307 ? 2.331 12.847 18.290 1.00 24.00 307 GLU A C 1
ATOM 2365 O O . GLU A 1 307 ? 1.551 13.796 18.396 1.00 29.25 307 GLU A O 1
ATOM 2367 N N . ASP A 1 308 ? 2.004 11.609 18.634 1.00 25.80 308 ASP A N 1
ATOM 2368 C CA . ASP A 1 308 ? 0.685 11.274 19.163 1.00 24.97 308 ASP A CA 1
ATOM 2369 C C . ASP A 1 308 ? 0.474 11.724 20.613 1.00 28.39 308 ASP A C 1
ATOM 2370 O O . ASP A 1 308 ? -0.630 11.657 21.144 1.00 29.83 308 ASP A O 1
ATOM 2375 N N . ILE A 1 309 ? 1.531 12.195 21.258 1.00 21.54 309 ILE A N 1
ATOM 2376 C CA . ILE A 1 309 ? 1.423 12.641 22.637 1.00 23.04 309 ILE A CA 1
ATOM 2377 C C . ILE A 1 309 ? 1.338 14.168 22.705 1.00 19.55 309 ILE A C 1
ATOM 2378 O O . ILE A 1 309 ? 2.270 14.852 22.282 1.00 23.02 309 ILE A O 1
ATOM 2383 N N . ASP A 1 310 ? 0.229 14.694 23.230 1.00 18.16 310 ASP A N 1
ATOM 2384 C CA . ASP A 1 310 ? 0.070 16.147 23.329 1.00 18.36 310 ASP A CA 1
ATOM 2385 C C . ASP A 1 310 ? 0.501 16.571 24.719 1.00 20.03 310 ASP A C 1
ATOM 2386 O O . ASP A 1 310 ? -0.279 16.531 25.673 1.00 17.70 310 ASP A O 1
ATOM 2391 N N . LEU A 1 311 ? 1.756 16.997 24.835 1.00 16.45 311 LEU A N 1
ATOM 2392 C CA . LEU A 1 311 ? 2.275 17.402 26.128 1.00 16.90 311 LEU A CA 1
ATOM 2393 C C . LEU A 1 311 ? 1.525 18.581 26.700 1.00 12.46 311 LEU A C 1
ATOM 2394 O O . LEU A 1 311 ? 1.377 18.704 27.917 1.00 14.87 311 LEU A O 1
ATOM 2399 N N . GLN A 1 312 ? 1.070 19.497 25.849 1.00 14.86 312 GLN A N 1
ATOM 2400 C CA . GLN A 1 312 ? 0.325 20.646 26.389 1.00 13.77 312 GLN A CA 1
ATOM 2401 C C . GLN A 1 312 ? -0.989 20.195 27.044 1.00 13.69 312 GLN A C 1
ATOM 2402 O O . GLN A 1 312 ? -1.354 20.650 28.127 1.00 13.12 312 GLN A O 1
ATOM 2408 N N . ARG A 1 313 ? -1.695 19.286 26.375 1.00 14.38 313 ARG A N 1
ATOM 2409 C CA . ARG A 1 313 ? -2.942 18.796 26.939 1.00 14.64 313 ARG A CA 1
ATOM 2410 C C . ARG A 1 313 ? -2.675 18.002 28.238 1.00 14.18 313 ARG A C 1
ATOM 2411 O O . ARG A 1 313 ? -3.350 18.216 29.259 1.00 14.57 313 ARG A O 1
ATOM 2419 N N . ARG A 1 314 ? -1.668 17.135 28.206 1.00 14.82 314 ARG A N 1
ATOM 2420 C CA . ARG A 1 314 ? -1.335 16.322 29.376 1.00 15.52 314 ARG A CA 1
ATOM 2421 C C . ARG A 1 314 ? -0.922 17.170 30.572 1.00 18.90 314 ARG A C 1
ATOM 2422 O O . ARG A 1 314 ? -1.327 16.891 31.706 1.00 17.38 314 ARG A O 1
ATOM 2430 N N . LEU A 1 315 ? -0.113 18.207 30.349 1.00 13.14 315 LEU A N 1
ATOM 2431 C CA . LEU A 1 315 ? 0.314 19.034 31.464 1.00 13.30 315 LEU A CA 1
ATOM 2432 C C . LEU A 1 315 ? -0.808 19.942 31.980 1.00 12.55 315 LEU A C 1
ATOM 2433 O O . LEU A 1 315 ? -0.855 20.282 33.160 1.00 12.60 315 LEU A O 1
ATOM 2438 N N . LEU A 1 316 ? -1.713 20.359 31.093 1.00 13.14 316 LEU A N 1
ATOM 2439 C CA . LEU A 1 316 ? -2.802 21.220 31.540 1.00 15.04 316 LEU A CA 1
ATOM 2440 C C . LEU A 1 316 ? -3.657 20.532 32.613 1.00 15.43 316 LEU A C 1
ATOM 2441 O O . LEU A 1 316 ? -4.191 21.187 33.512 1.00 15.49 316 LEU A O 1
ATOM 2446 N N . THR A 1 317 ? -3.760 19.212 32.517 1.00 17.91 317 THR A N 1
ATOM 2447 C CA . THR A 1 317 ? -4.500 18.455 33.524 1.00 21.78 317 THR A CA 1
ATOM 2448 C C . THR A 1 317 ? -3.939 18.707 34.926 1.00 20.86 317 THR A C 1
ATOM 2449 O O . THR A 1 317 ? -4.680 18.667 35.909 1.00 21.28 317 THR A O 1
ATOM 2453 N N . GLN A 1 318 ? -2.632 18.952 35.017 1.00 15.57 318 GLN A N 1
ATOM 2454 C CA . GLN A 1 318 ? -1.946 19.208 36.276 1.00 16.04 318 GLN A CA 1
ATOM 2455 C C . GLN A 1 318 ? -1.806 20.709 36.592 1.00 12.42 318 GLN A C 1
ATOM 2456 O O . GLN A 1 318 ? -1.015 21.114 37.448 1.00 15.23 318 GLN A O 1
ATOM 2462 N N . ARG A 1 319 ? -2.603 21.514 35.890 1.00 14.11 319 ARG A N 1
ATOM 2463 C CA . ARG A 1 319 ? -2.654 22.974 36.035 1.00 13.62 319 ARG A CA 1
ATOM 2464 C C . ARG A 1 319 ? -1.388 23.652 35.538 1.00 13.26 319 ARG A C 1
ATOM 2465 O O . ARG A 1 319 ? -1.066 24.748 36.007 1.00 17.85 319 ARG A O 1
ATOM 2473 N N . ILE A 1 320 ? -0.694 22.998 34.615 1.00 14.62 320 ILE A N 1
ATOM 2474 C CA . ILE A 1 320 ? 0.549 23.555 34.074 1.00 14.37 320 ILE A CA 1
ATOM 2475 C C . ILE A 1 320 ? 0.339 23.909 32.615 1.00 13.23 320 ILE A C 1
ATOM 2476 O O . ILE A 1 320 ? 0.040 23.062 31.795 1.00 12.85 320 ILE A O 1
ATOM 2481 N N . LEU A 1 321 ? 0.504 25.196 32.305 1.00 12.17 321 LEU A N 1
ATOM 2482 C CA . LEU A 1 321 ? 0.314 25.673 30.950 1.00 11.25 321 LEU A CA 1
ATOM 2483 C C . LEU A 1 321 ? 1.642 25.866 30.222 1.00 7.37 321 LEU A C 1
ATOM 2484 O O . LEU A 1 321 ? 2.509 26.620 30.695 1.00 11.08 321 LEU A O 1
ATOM 2489 N N . ILE A 1 322 ? 1.804 25.186 29.101 1.00 9.94 322 ILE A N 1
ATOM 2490 C CA . ILE A 1 322 ? 3.025 25.351 28.304 1.00 9.17 322 ILE A CA 1
ATOM 2491 C C . ILE A 1 322 ? 2.657 25.918 26.927 1.00 10.01 322 ILE A C 1
ATOM 2492 O O . ILE A 1 322 ? 1.484 25.981 26.549 1.00 11.19 322 ILE A O 1
ATOM 2497 N N . ARG A 1 323 ? 3.663 26.356 26.183 1.00 9.12 323 ARG A N 1
ATOM 2498 C CA . ARG A 1 323 ? 3.449 26.880 24.850 1.00 8.60 323 ARG A CA 1
ATOM 2499 C C . ARG A 1 323 ? 3.569 25.782 23.800 1.00 9.21 323 ARG A C 1
ATOM 2500 O O . ARG A 1 323 ? 4.544 25.040 23.804 1.00 10.22 323 ARG A O 1
ATOM 2508 N N . SER A 1 324 ? 2.561 25.635 22.944 1.00 10.42 324 SER A N 1
ATOM 2509 C CA . SER A 1 324 ? 2.649 24.702 21.835 1.00 10.31 324 SER A CA 1
ATOM 2510 C C . SER A 1 324 ? 3.250 25.539 20.687 1.00 8.42 324 SER A C 1
ATOM 2511 O O . SER A 1 324 ? 2.772 26.659 20.424 1.00 11.42 324 SER A O 1
ATOM 2514 N N . CYS A 1 325 ? 4.273 25.020 20.029 1.00 10.37 325 CYS A N 1
ATOM 2515 C CA . CYS A 1 325 ? 4.895 25.763 18.957 1.00 9.56 325 CYS A CA 1
ATOM 2516 C C . CYS A 1 325 ? 4.405 25.353 17.587 1.00 12.91 325 CYS A C 1
ATOM 2517 O O . CYS A 1 325 ? 5.045 25.664 16.580 1.00 12.85 325 CYS A O 1
ATOM 2520 N N . ALA A 1 326 ? 3.261 24.678 17.548 1.00 12.56 326 ALA A N 1
ATOM 2521 C CA . ALA A 1 326 ? 2.701 24.253 16.267 1.00 13.14 326 ALA A CA 1
ATOM 2522 C C . ALA A 1 326 ? 2.407 25.458 15.361 1.00 13.63 326 ALA A C 1
ATOM 2523 O O . ALA A 1 326 ? 2.505 25.329 14.143 1.00 16.84 326 ALA A O 1
ATOM 2525 N N . ASN A 1 327 ? 2.086 26.620 15.938 1.00 12.43 327 ASN A N 1
ATOM 2526 C CA . ASN A 1 327 ? 1.779 27.776 15.095 1.00 16.42 327 ASN A CA 1
ATOM 2527 C C . ASN A 1 327 ? 2.960 28.584 14.577 1.00 17.12 327 ASN A C 1
ATOM 2528 O O . ASN A 1 327 ? 2.759 29.647 13.980 1.00 18.67 327 ASN A O 1
ATOM 2533 N N . TYR A 1 328 ? 4.186 28.096 14.786 1.00 12.41 328 TYR A N 1
ATOM 2534 C CA . TYR A 1 328 ? 5.362 28.768 14.252 1.00 14.40 328 TYR A CA 1
ATOM 2535 C C . TYR A 1 328 ? 5.697 28.123 12.925 1.00 14.14 328 TYR A C 1
ATOM 2536 O O . TYR A 1 328 ? 5.790 26.901 12.824 1.00 12.78 328 TYR A O 1
ATOM 2545 N N . PRO A 1 329 ? 5.888 28.927 11.879 1.00 14.65 329 PRO A N 1
ATOM 2546 C CA . PRO A 1 329 ? 6.246 28.341 10.590 1.00 13.59 329 PRO A CA 1
ATOM 2547 C C . PRO A 1 329 ? 7.592 27.637 10.775 1.00 14.17 329 PRO A C 1
ATOM 2548 O O . PRO A 1 329 ? 8.527 28.183 11.392 1.00 16.58 329 PRO A O 1
ATOM 2552 N N . GLY A 1 330 ? 7.699 26.417 10.272 1.00 13.91 330 GLY A N 1
ATOM 2553 C CA . GLY A 1 330 ? 8.952 25.698 10.404 1.00 14.81 330 GLY A CA 1
ATOM 2554 C C . GLY A 1 330 ? 8.885 24.628 11.473 1.00 16.01 330 GLY A C 1
ATOM 2555 O O . GLY A 1 330 ? 9.622 23.654 11.407 1.00 18.10 330 GLY A O 1
ATOM 2556 N N . LEU A 1 331 ? 7.986 24.800 12.436 1.00 14.58 331 LEU A N 1
ATOM 2557 C CA . LEU A 1 331 ? 7.835 23.811 13.505 1.00 12.06 331 LEU A CA 1
ATOM 2558 C C . LEU A 1 331 ? 6.502 23.104 13.370 1.00 20.29 331 LEU A C 1
ATOM 2559 O O . LEU A 1 331 ? 5.634 23.511 12.594 1.00 25.54 331 LEU A O 1
ATOM 2564 N N . ASP A 1 332 ? 6.347 22.013 14.096 1.00 15.70 332 ASP A N 1
ATOM 2565 C CA . ASP A 1 332 ? 5.111 21.234 14.052 1.00 19.21 332 ASP A CA 1
ATOM 2566 C C . ASP A 1 332 ? 4.656 20.907 15.466 1.00 15.84 332 ASP A C 1
ATOM 2567 O O . ASP A 1 332 ? 5.255 21.389 16.435 1.00 14.53 332 ASP A O 1
ATOM 2572 N N . SER A 1 333 ? 3.608 20.103 15.601 1.00 16.07 333 SER A N 1
ATOM 2573 C CA . SER A 1 333 ? 3.035 19.800 16.907 1.00 19.60 333 SER A CA 1
ATOM 2574 C C . SER A 1 333 ? 3.909 19.048 17.884 1.00 12.84 333 SER A C 1
ATOM 2575 O O . SER A 1 333 ? 3.509 18.881 19.030 1.00 17.24 333 SER A O 1
ATOM 2578 N N . ARG A 1 334 ? 5.079 18.596 17.451 1.00 13.39 334 ARG A N 1
ATOM 2579 C CA . ARG A 1 334 ? 5.980 17.911 18.373 1.00 12.73 334 ARG A CA 1
ATOM 2580 C C . ARG A 1 334 ? 6.764 18.918 19.220 1.00 15.55 334 ARG A C 1
ATOM 2581 O O . ARG A 1 334 ? 7.392 18.536 20.189 1.00 14.08 334 ARG A O 1
ATOM 2589 N N . TYR A 1 335 ? 6.720 20.198 18.851 1.00 12.48 335 TYR A N 1
ATOM 2590 C CA . TYR A 1 335 ? 7.490 21.223 19.547 1.00 10.84 335 TYR A CA 1
ATOM 2591 C C . TYR A 1 335 ? 6.727 22.047 20.572 1.00 10.66 335 TYR A C 1
ATOM 2592 O O . TYR A 1 335 ? 5.607 22.494 20.322 1.00 10.85 335 TYR A O 1
ATOM 2601 N N . TYR A 1 336 ? 7.360 22.246 21.721 1.00 10.07 336 TYR A N 1
ATOM 2602 C CA . TYR A 1 336 ? 6.781 22.978 22.818 1.00 8.29 336 TYR A CA 1
ATOM 2603 C C . TYR A 1 336 ? 7.839 23.886 23.408 1.00 8.55 336 TYR A C 1
ATOM 2604 O O . TYR A 1 336 ? 9.034 23.601 23.289 1.00 11.44 336 TYR A O 1
ATOM 2613 N N . ARG A 1 337 ? 7.416 24.947 24.074 1.00 8.70 337 ARG A N 1
ATOM 2614 C CA . ARG A 1 337 ? 8.360 25.827 24.742 1.00 8.62 337 ARG A CA 1
ATOM 2615 C C . ARG A 1 337 ? 7.913 25.995 26.187 1.00 9.27 337 ARG A C 1
ATOM 2616 O O . ARG A 1 337 ? 6.717 26.135 26.455 1.00 9.82 337 ARG A O 1
ATOM 2624 N N . VAL A 1 338 ? 8.878 25.949 27.103 1.00 8.62 338 VAL A N 1
ATOM 2625 C CA . VAL A 1 338 ? 8.602 26.143 28.528 1.00 8.80 338 VAL A CA 1
ATOM 2626 C C . VAL A 1 338 ? 9.514 27.214 29.080 1.00 7.44 338 VAL A C 1
ATOM 2627 O O . VAL A 1 338 ? 10.693 27.312 28.737 1.00 9.03 338 VAL A O 1
ATOM 2631 N N . ALA A 1 339 ? 8.951 28.051 29.930 1.00 7.91 339 ALA A N 1
ATOM 2632 C CA . ALA A 1 339 ? 9.711 29.068 30.618 1.00 7.60 339 ALA A CA 1
ATOM 2633 C C . ALA A 1 339 ? 10.587 28.379 31.658 1.00 9.32 339 ALA A C 1
ATOM 2634 O O . ALA A 1 339 ? 10.356 27.207 32.001 1.00 10.77 339 ALA A O 1
ATOM 2636 N N . ILE A 1 340 ? 11.623 29.076 32.108 1.00 8.52 340 ILE A N 1
ATOM 2637 C CA . ILE A 1 340 ? 12.415 28.584 33.228 1.00 10.82 340 ILE A CA 1
ATOM 2638 C C . ILE A 1 340 ? 11.870 29.429 34.392 1.00 10.38 340 ILE A C 1
ATOM 2639 O O . ILE A 1 340 ? 11.855 30.660 34.335 1.00 10.26 340 ILE A O 1
ATOM 2644 N N . ARG A 1 341 ? 11.381 28.763 35.442 1.00 11.09 341 ARG A N 1
ATOM 2645 C CA . ARG A 1 341 ? 10.822 29.476 36.584 1.00 13.29 341 ARG A CA 1
ATOM 2646 C C . ARG A 1 341 ? 11.591 29.170 37.866 1.00 13.55 341 ARG A C 1
ATOM 2647 O O . ARG A 1 341 ? 12.777 28.882 37.800 1.00 13.67 341 ARG A O 1
ATOM 2655 N N . SER A 1 342 ? 10.956 29.303 39.033 1.00 15.18 342 SER A N 1
ATOM 2656 C CA . SER A 1 342 ? 11.672 29.012 40.280 1.00 16.26 342 SER A CA 1
ATOM 2657 C C . SER A 1 342 ? 11.932 27.520 40.396 1.00 13.21 342 SER A C 1
ATOM 2658 O O . SER A 1 342 ? 11.287 26.708 39.723 1.00 15.11 342 SER A O 1
ATOM 2661 N N . ALA A 1 343 ? 12.856 27.150 41.284 1.00 16.60 343 ALA A N 1
ATOM 2662 C CA . ALA A 1 343 ? 13.167 25.733 41.455 1.00 18.91 343 ALA A CA 1
ATOM 2663 C C . ALA A 1 343 ? 11.923 24.910 41.779 1.00 14.78 343 ALA A C 1
ATOM 2664 O O . ALA A 1 343 ? 11.704 23.847 41.208 1.00 17.61 343 ALA A O 1
ATOM 2666 N N . ALA A 1 344 ? 11.114 25.409 42.711 1.00 18.29 344 ALA A N 1
ATOM 2667 C CA . ALA A 1 344 ? 9.908 24.696 43.106 1.00 18.24 344 ALA A CA 1
ATOM 2668 C C . ALA A 1 344 ? 8.911 24.583 41.962 1.00 16.82 344 ALA A C 1
ATOM 2669 O O . ALA A 1 344 ? 8.281 23.543 41.768 1.00 19.45 344 ALA A O 1
ATOM 2671 N N . GLN A 1 345 ? 8.773 25.662 41.198 1.00 17.68 345 GLN A N 1
ATOM 2672 C CA . GLN A 1 345 ? 7.846 25.663 40.076 1.00 17.90 345 GLN A CA 1
ATOM 2673 C C . GLN A 1 345 ? 8.345 24.708 39.002 1.00 14.04 345 GLN A C 1
ATOM 2674 O O . GLN A 1 345 ? 7.584 23.905 38.458 1.00 12.99 345 GLN A O 1
ATOM 2680 N N . ASN A 1 346 ? 9.648 24.754 38.746 1.00 13.78 346 ASN A N 1
ATOM 2681 C CA . ASN A 1 346 ? 10.225 23.852 37.751 1.00 13.07 346 ASN A CA 1
ATOM 2682 C C . ASN A 1 346 ? 10.050 22.380 38.153 1.00 14.89 346 ASN A C 1
ATOM 2683 O O . ASN A 1 346 ? 9.831 21.519 37.314 1.00 13.10 346 ASN A O 1
ATOM 2688 N N . GLU A 1 347 ? 10.149 22.114 39.451 1.00 18.63 347 GLU A N 1
ATOM 2689 C CA . GLU A 1 347 ? 9.981 20.753 39.947 1.00 20.14 347 GLU A CA 1
ATOM 2690 C C . GLU A 1 347 ? 8.565 20.246 39.662 1.00 19.08 347 GLU A C 1
ATOM 2691 O O . GLU A 1 347 ? 8.380 19.080 39.317 1.00 20.28 347 GLU A O 1
ATOM 2697 N N . ARG A 1 348 ? 7.563 21.116 39.790 1.00 17.84 348 ARG A N 1
ATOM 2698 C CA . ARG A 1 348 ? 6.196 20.699 39.485 1.00 19.00 348 ARG A CA 1
ATOM 2699 C C . ARG A 1 348 ? 6.090 20.295 38.014 1.00 22.08 348 ARG A C 1
ATOM 2700 O O . ARG A 1 348 ? 5.471 19.295 37.678 1.00 21.78 348 ARG A O 1
ATOM 2708 N N . LEU A 1 349 ? 6.727 21.056 37.125 1.00 17.59 349 LEU A N 1
ATOM 2709 C CA . LEU A 1 349 ? 6.648 20.727 35.722 1.00 17.16 349 LEU A CA 1
ATOM 2710 C C . LEU A 1 349 ? 7.371 19.420 35.435 1.00 16.54 349 LEU A C 1
ATOM 2711 O O . LEU A 1 349 ? 6.866 18.570 34.702 1.00 18.60 349 LEU A O 1
ATOM 2716 N N . LEU A 1 350 ? 8.557 19.255 36.017 1.00 17.87 350 LEU A N 1
ATOM 2717 C CA . LEU A 1 350 ? 9.333 18.038 35.821 1.00 20.57 350 LEU A CA 1
ATOM 2718 C C . LEU A 1 350 ? 8.551 16.819 36.308 1.00 23.57 350 LEU A C 1
ATOM 2719 O O . LEU A 1 350 ? 8.494 15.797 35.614 1.00 21.62 350 LEU A O 1
ATOM 2724 N N . ALA A 1 351 ? 7.952 16.940 37.490 1.00 22.14 351 ALA A N 1
ATOM 2725 C CA . ALA A 1 351 ? 7.172 15.846 38.071 1.00 24.98 351 ALA A CA 1
ATOM 2726 C C . ALA A 1 351 ? 6.053 15.432 37.127 1.00 30.15 351 ALA A C 1
ATOM 2727 O O . ALA A 1 351 ? 5.750 14.249 37.003 1.00 31.40 351 ALA A O 1
ATOM 2729 N N . ALA A 1 352 ? 5.442 16.410 36.460 1.00 25.97 352 ALA A N 1
ATOM 2730 C CA . ALA A 1 352 ? 4.364 16.129 35.521 1.00 20.97 352 ALA A CA 1
ATOM 2731 C C . ALA A 1 352 ? 4.869 15.468 34.237 1.00 24.48 352 ALA A C 1
ATOM 2732 O O . ALA A 1 352 ? 4.284 14.501 33.751 1.00 26.86 352 ALA A O 1
ATOM 2734 N N . LEU A 1 353 ? 5.952 15.987 33.671 1.00 23.32 353 LEU A N 1
ATOM 2735 C CA . LEU A 1 353 ? 6.506 15.414 32.449 1.00 24.43 353 LEU A CA 1
ATOM 2736 C C . LEU A 1 353 ? 7.010 13.985 32.635 1.00 26.43 353 LEU A C 1
ATOM 2737 O O . LEU A 1 353 ? 6.849 13.148 31.758 1.00 28.35 353 LEU A O 1
ATOM 2742 N N . ARG A 1 354 ? 7.657 13.722 33.765 1.00 28.17 354 ARG A N 1
ATOM 2743 C CA . ARG A 1 354 ? 8.179 12.386 34.024 1.00 29.60 354 ARG A CA 1
ATOM 2744 C C . ARG A 1 354 ? 7.068 11.355 34.026 1.00 34.29 354 ARG A C 1
ATOM 2745 O O . ARG A 1 354 ? 7.257 10.239 33.546 1.00 33.42 354 ARG A O 1
ATOM 2753 N N . ASN A 1 355 ? 5.907 11.732 34.549 1.00 29.66 355 ASN A N 1
ATOM 2754 C CA . ASN A 1 355 ? 4.776 10.812 34.597 1.00 33.17 355 ASN A CA 1
ATOM 2755 C C . ASN A 1 355 ? 4.151 10.546 33.227 1.00 38.33 355 ASN A C 1
ATOM 2756 O O . ASN A 1 355 ? 3.406 9.583 33.063 1.00 36.73 355 ASN A O 1
ATOM 2761 N N . VAL A 1 356 ? 4.453 11.401 32.252 1.00 31.23 356 VAL A N 1
ATOM 2762 C CA . VAL A 1 356 ? 3.939 11.253 30.891 1.00 23.45 356 VAL A CA 1
ATOM 2763 C C . VAL A 1 356 ? 4.929 10.494 30.022 1.00 33.81 356 VAL A C 1
ATOM 2764 O O . VAL A 1 356 ? 4.548 9.655 29.198 1.00 32.36 356 VAL A O 1
ATOM 2768 N N . LEU A 1 357 ? 6.208 10.809 30.195 1.00 32.39 357 LEU A N 1
ATOM 2769 C CA . LEU A 1 357 ? 7.257 10.178 29.417 1.00 32.84 357 LEU A CA 1
ATOM 2770 C C . LEU A 1 357 ? 7.908 9.045 30.200 1.00 36.49 357 LEU A C 1
ATOM 2771 O O . LEU A 1 357 ? 8.106 7.968 29.660 1.00 38.32 357 LEU A O 1
#

CATH classification: 3.90.1150.10 (+1 more: 3.40.640.10)

Sequence (355 aa):
LFNTAHGGNIREPATVLGISPDQLLDFSANINPLGMPVSVKRALIDNLDCIERYPDADYFHLHQALARHHQVPASWILAGNGETESIFTVASGLKPRRAMIVTPGFAEYGRALAQSGCEIRRWSLREADGWQLTDAILEALTPDLDCLFLCTPNNPTGLLPERPLLQAIADRCKSLNINLILDEAFIDFIPHETGFIPALKDNPHIWVLRSLTKFYAIPGLRLGYLVNSDDAAMARMRRQQMPWSVNALAALAGEVALQDSAWQQATWHWLREEGARFYQALCQLPLLTVYPGRANYLLLRCEREDIDLQRRLLTQRILIRSCANYPGLDSRYYRVAIRSAAQNERLLAALRNVL

Secondary structure (DSSP, 8-state):
----SSS---HHHHHHHTS-GGGSEE-SS---TT---HHHHHHHHHTGGGGGSPPPTT-HHHHHHHHHHHTS-GGGEEEESSHHHHHHHHHHHH--SEEEEEES--THHHHHHHHTT-EEEEEEP-GGGTT---TTHHHH--TT--EEEEESS-TTT-PPPPHHHHHHHHHHHHHHT-EEEEE-TTGGGSTT---SGGG-TT-TTEEEEEESTTTTT-TTT--EEEE---HHHHHHHHHHSPTT-S-HHHHHHHHHGGG-HHHHHHHHHHHHHHHHHHHHHHHTSTTEEE---SSSEEEEEES-TT--HHHHHHTTTEE-EE-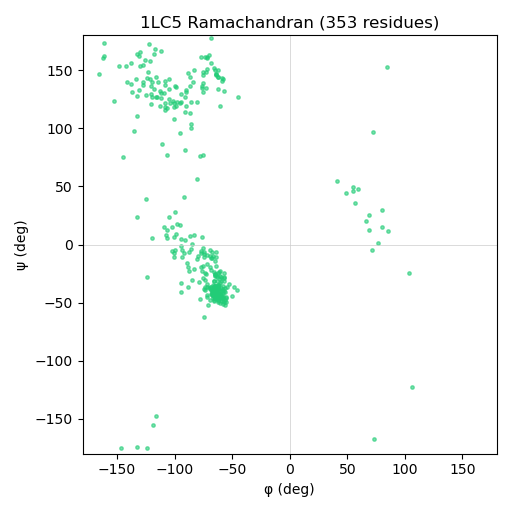TTSTT--TTEEEEE---HHHHHHHHHHHHHH-